Protein AF-A0A372P0F3-F1 (afdb_monomer_lite)

Secondary structure (DSSP, 8-state):
--SGGGTHHHHTT--SSSS-B------TTSTTHHHHHHHHHHHHHH-TT-EEEEEETT--SSSTTS-EEEEEEETTTTEEEEEEESSHHHHHHHHHHHHHHHHHHHHHS--SSSSS-EE------EEEE-TT-TTEEEEEEEEETTEEEEEEEE--SSPP-------HHHHHHHHHHHHHHHH-GGGHHHHHHHHHHH-GGGHHHHHSTTHHHHHHHHHHHHHTTSS-GGG-HHHHHHHHHHHHHHHH----

Foldseek 3Di:
DVVVVVPVQPPQCPDPAQWAAGPDQPWLPDPCSVVLLQQQLVVCLVVVQKGAQIWQAQLDPPDGRHTGGFGIARLVQLATAHEFAPDPVRVVVRVSSRVSRQVRCQVRVPRPDDDGHWFADDDDWDWAQDLVDNQWTWTWDDPDRRYIYTDIDGPPPDDRQPQPPDPPVVLVLVLVLLVVCVVPVVCLLVSLLVSCVVCVVCLVVLQGSCLSNSLSVSLVVVVVVDDDSSRDCSSSVSSSSNSSSSVPDDDD

Sequence (252 aa):
MLQILQQEDANDDVAASPCHGTARNGNVKWPGTIEHWLIQYDYIAENPLALREYIVPGSSGKLNGNPGYADIVNPASGEMFEIKPDNPSGDAAGVAEIALYVNMANVSCPRTVGGGWSTGQNYSARDLPDPRNPTKIIHVRLAKPGVILYSSETRNGLPELTPVIIPENLIEKIKKLFTQIRSNPNSMQPQIITFVRENPKIIPYLKGTAAAVIIGTILEDVVTEGAGIADDWQSFIIARALWRVSNTIIIL

Structure (mmCIF, N/CA/C/O backbone):
data_AF-A0A372P0F3-F1
#
_entry.id   AF-A0A372P0F3-F1
#
loop_
_atom_site.group_PDB
_atom_site.id
_atom_site.type_symbol
_atom_site.label_atom_id
_atom_site.label_alt_id
_atom_site.label_comp_id
_atom_site.label_asym_id
_atom_site.label_entity_id
_atom_site.label_seq_id
_atom_site.pdbx_PDB_ins_code
_atom_site.Cartn_x
_atom_site.Cartn_y
_atom_site.Cartn_z
_atom_site.occupancy
_atom_site.B_iso_or_equiv
_atom_site.auth_seq_id
_atom_site.auth_comp_id
_atom_site.auth_asym_id
_atom_site.auth_atom_id
_atom_site.pdbx_PDB_model_num
ATOM 1 N N . MET A 1 1 ? -4.708 29.701 6.843 1.00 29.80 1 MET A N 1
ATOM 2 C CA . MET A 1 1 ? -4.988 28.283 7.167 1.00 29.80 1 MET A CA 1
ATOM 3 C C . MET A 1 1 ? -5.240 27.403 5.930 1.00 29.80 1 MET A C 1
ATOM 5 O O . MET A 1 1 ? -5.528 26.233 6.099 1.00 29.80 1 MET A O 1
ATOM 9 N N . LEU A 1 2 ? -5.090 27.923 4.699 1.00 24.14 2 LEU A N 1
ATOM 10 C CA . LEU A 1 2 ? -5.204 27.141 3.452 1.00 24.14 2 LEU A CA 1
ATOM 11 C C . LEU A 1 2 ? -3.833 26.787 2.829 1.00 24.14 2 LEU A C 1
ATOM 13 O O . LEU A 1 2 ? -3.755 25.931 1.963 1.00 24.14 2 LEU A O 1
ATOM 17 N N . GLN A 1 3 ? -2.750 27.428 3.285 1.00 25.23 3 GLN A N 1
ATOM 18 C CA . GLN A 1 3 ? -1.386 27.220 2.774 1.00 25.23 3 GLN A CA 1
ATOM 19 C C . GLN A 1 3 ? -0.611 26.102 3.486 1.00 25.23 3 GLN A C 1
ATOM 21 O O . GLN A 1 3 ? 0.326 25.566 2.914 1.00 25.23 3 GLN A O 1
ATOM 26 N N . ILE A 1 4 ? -1.010 25.717 4.702 1.00 27.56 4 ILE A N 1
ATOM 27 C CA . ILE A 1 4 ? -0.290 24.700 5.490 1.00 27.56 4 ILE A CA 1
ATOM 28 C C . ILE A 1 4 ? -0.611 23.281 4.980 1.00 27.56 4 ILE A C 1
ATOM 30 O O . ILE A 1 4 ? 0.259 22.422 4.972 1.00 27.56 4 ILE A O 1
ATOM 34 N N . LEU A 1 5 ? -1.809 23.064 4.422 1.00 29.66 5 LEU A N 1
ATOM 35 C CA . LEU A 1 5 ? -2.242 21.767 3.875 1.00 29.66 5 LEU A CA 1
ATOM 36 C C . LEU A 1 5 ? -1.586 21.391 2.532 1.00 29.66 5 LEU A C 1
ATOM 38 O O . LEU A 1 5 ? -1.757 20.271 2.074 1.00 29.66 5 LEU A O 1
ATOM 42 N N . GLN A 1 6 ? -0.858 22.309 1.888 1.00 30.91 6 GLN A N 1
ATOM 43 C CA . GLN A 1 6 ? -0.073 22.015 0.678 1.00 30.91 6 GLN A CA 1
ATOM 44 C C . GLN A 1 6 ? 1.412 21.775 0.979 1.00 30.91 6 GLN A C 1
ATOM 46 O O . GLN A 1 6 ? 2.159 21.415 0.074 1.00 30.91 6 GLN A O 1
ATOM 51 N N . GLN A 1 7 ? 1.858 22.023 2.214 1.00 29.91 7 GLN A N 1
ATOM 52 C CA . GLN A 1 7 ? 3.280 22.188 2.519 1.00 29.91 7 GLN A CA 1
ATOM 53 C C . GLN A 1 7 ? 3.874 21.053 3.366 1.00 29.91 7 GLN A C 1
ATOM 55 O O . GLN A 1 7 ? 5.095 20.925 3.413 1.00 29.91 7 GLN A O 1
ATOM 60 N N . GLU A 1 8 ? 3.045 20.194 3.969 1.00 32.72 8 GLU A N 1
ATOM 61 C CA . GLU A 1 8 ? 3.528 19.006 4.695 1.00 32.72 8 GLU A CA 1
ATOM 62 C C . GLU A 1 8 ? 4.013 17.877 3.761 1.00 32.72 8 GLU A C 1
ATOM 64 O O . GLU A 1 8 ? 4.805 17.048 4.189 1.00 32.72 8 GLU A O 1
ATOM 69 N N . ASP A 1 9 ? 3.663 17.904 2.468 1.00 42.47 9 ASP A N 1
ATOM 70 C CA . ASP A 1 9 ? 4.131 16.926 1.466 1.00 42.47 9 ASP A CA 1
ATOM 71 C C . ASP A 1 9 ? 5.600 17.128 1.027 1.00 42.47 9 ASP A C 1
ATOM 73 O O . ASP A 1 9 ? 6.185 16.230 0.435 1.00 42.47 9 ASP A O 1
ATOM 77 N N . ALA A 1 10 ? 6.214 18.295 1.271 1.00 35.84 10 ALA A N 1
ATOM 78 C CA . ALA A 1 10 ? 7.532 18.632 0.705 1.00 35.84 10 ALA A CA 1
ATOM 79 C C . ALA A 1 10 ? 8.711 18.483 1.685 1.00 35.84 10 ALA A C 1
ATOM 81 O O . ALA A 1 10 ? 9.856 18.368 1.250 1.00 35.84 10 ALA A O 1
ATOM 82 N N . ASN A 1 11 ? 8.453 18.508 2.998 1.00 35.19 11 ASN A N 1
ATOM 83 C CA . ASN A 1 11 ? 9.516 18.485 4.011 1.00 35.19 11 ASN A CA 1
ATOM 84 C C . ASN A 1 11 ? 9.864 17.072 4.512 1.00 35.19 11 ASN A C 1
ATOM 86 O O . ASN A 1 11 ? 10.971 16.886 5.016 1.00 35.19 11 ASN A O 1
ATOM 90 N N . ASP A 1 12 ? 8.984 16.084 4.324 1.00 40.53 12 ASP A N 1
ATOM 91 C CA . ASP A 1 12 ? 9.281 14.669 4.613 1.00 40.53 12 ASP A CA 1
ATOM 92 C C . ASP A 1 12 ? 10.038 13.972 3.461 1.00 40.53 12 ASP A C 1
ATOM 94 O O . ASP A 1 12 ? 10.635 12.914 3.659 1.00 40.53 12 ASP A O 1
ATOM 98 N N . ASP A 1 13 ? 10.095 14.607 2.284 1.00 42.97 13 ASP A N 1
ATOM 99 C CA . ASP A 1 13 ? 10.810 14.145 1.081 1.00 42.97 13 ASP A CA 1
ATOM 100 C C . ASP A 1 13 ? 12.288 14.599 1.044 1.00 42.97 13 ASP A C 1
ATOM 102 O O . ASP A 1 13 ? 13.014 14.364 0.073 1.00 42.97 13 ASP A O 1
ATOM 106 N N . VAL A 1 14 ? 12.788 15.240 2.110 1.00 40.81 14 VAL A N 1
ATOM 107 C CA . VAL A 1 14 ? 14.197 15.667 2.222 1.00 40.81 14 VAL A CA 1
ATOM 108 C C . VAL A 1 14 ? 15.071 14.501 2.703 1.00 40.81 14 VAL A C 1
ATOM 110 O O . VAL A 1 14 ? 15.811 14.599 3.682 1.00 40.81 14 VAL A O 1
ATOM 113 N N . ALA A 1 15 ? 14.996 13.354 2.027 1.00 48.31 15 ALA A N 1
ATOM 114 C CA . ALA A 1 15 ? 15.974 12.291 2.215 1.00 48.31 15 ALA A CA 1
ATOM 115 C C . ALA A 1 15 ? 17.225 12.578 1.368 1.00 48.31 15 ALA A C 1
ATOM 117 O O . ALA A 1 15 ? 17.144 12.978 0.209 1.00 48.31 15 ALA A O 1
ATOM 118 N N . ALA A 1 16 ? 18.410 12.296 1.915 1.00 48.75 16 ALA A N 1
ATOM 119 C CA . ALA A 1 16 ? 19.699 12.431 1.221 1.00 48.75 16 ALA A CA 1
ATOM 120 C C . ALA A 1 16 ? 19.864 11.507 -0.014 1.00 48.75 16 ALA A C 1
ATOM 122 O O . ALA A 1 16 ? 20.890 11.562 -0.690 1.00 48.75 16 ALA A O 1
ATOM 123 N N . SER A 1 17 ? 18.878 10.648 -0.298 1.00 64.75 17 SER A N 1
ATOM 124 C CA . SER A 1 17 ? 18.853 9.706 -1.418 1.00 64.75 17 SER A CA 1
ATOM 125 C C . SER A 1 17 ? 17.734 10.082 -2.391 1.00 64.75 17 SER A C 1
ATOM 127 O O . SER A 1 17 ? 16.597 10.235 -1.947 1.00 64.75 17 SER A O 1
ATOM 129 N N . PRO A 1 18 ? 17.986 10.132 -3.712 1.00 76.75 18 PRO A N 1
ATOM 130 C CA . PRO A 1 18 ? 16.946 10.389 -4.711 1.00 76.75 18 PRO A CA 1
ATOM 131 C C . PRO A 1 18 ? 15.930 9.240 -4.840 1.00 76.75 18 PRO A C 1
ATOM 133 O O . PRO A 1 18 ? 14.979 9.366 -5.603 1.00 76.75 18 PRO A O 1
ATOM 136 N N . CYS A 1 19 ? 16.136 8.134 -4.115 1.00 87.62 19 CYS A N 1
ATOM 137 C CA . CYS A 1 19 ? 15.252 6.977 -4.079 1.00 87.62 19 CYS A CA 1
ATOM 138 C C . CYS A 1 19 ? 14.956 6.575 -2.628 1.00 87.62 19 CYS A C 1
ATOM 140 O O . CYS A 1 19 ? 15.854 6.130 -1.902 1.00 87.62 19 CYS A O 1
ATOM 142 N N . HIS A 1 20 ? 13.713 6.763 -2.196 1.00 83.00 20 HIS A N 1
ATOM 143 C CA . HIS A 1 20 ? 13.241 6.510 -0.833 1.00 83.00 20 HIS A CA 1
ATOM 144 C C . HIS A 1 20 ? 11.711 6.358 -0.808 1.00 83.00 20 HIS A C 1
ATOM 146 O O . HIS A 1 20 ? 11.024 6.735 -1.751 1.00 83.00 20 HIS A O 1
ATOM 152 N N . GLY A 1 21 ? 11.167 5.770 0.258 1.00 77.31 21 GLY A N 1
ATOM 153 C CA . GLY A 1 21 ? 9.723 5.815 0.500 1.00 77.31 21 GLY A CA 1
ATOM 154 C C . GLY A 1 21 ? 9.327 7.209 0.964 1.00 77.31 21 GLY A C 1
ATOM 155 O O . GLY A 1 21 ? 10.082 7.812 1.723 1.00 77.31 21 GLY A O 1
ATOM 156 N N . THR A 1 22 ? 8.170 7.701 0.537 1.00 68.69 22 THR A N 1
ATOM 157 C CA . THR A 1 22 ? 7.717 9.050 0.898 1.00 68.69 22 THR A CA 1
ATOM 158 C C . THR A 1 22 ? 6.587 9.013 1.924 1.00 68.69 22 THR A C 1
ATOM 160 O O . THR A 1 22 ? 5.943 7.982 2.156 1.00 68.69 22 THR A O 1
ATOM 163 N N . ALA A 1 23 ? 6.332 10.160 2.554 1.00 62.06 23 ALA A N 1
ATOM 164 C CA . ALA A 1 23 ? 5.159 10.354 3.399 1.00 62.06 23 ALA A CA 1
ATOM 165 C C . ALA A 1 23 ? 3.918 10.775 2.592 1.00 62.06 23 ALA A C 1
ATOM 167 O O . ALA A 1 23 ? 2.884 11.064 3.189 1.00 62.06 23 ALA A O 1
ATOM 168 N N . ARG A 1 24 ? 3.980 10.764 1.252 1.00 64.19 24 ARG A N 1
ATOM 169 C CA . ARG A 1 24 ? 2.887 11.225 0.391 1.00 64.19 24 ARG A CA 1
ATOM 170 C C . ARG A 1 24 ? 1.623 10.429 0.649 1.00 64.19 24 ARG A C 1
ATOM 172 O O . ARG A 1 24 ? 1.617 9.204 0.671 1.00 64.19 24 ARG A O 1
ATOM 179 N N . ASN A 1 25 ? 0.537 11.138 0.882 1.00 59.22 25 ASN A N 1
ATOM 180 C CA . ASN A 1 25 ? -0.751 10.526 1.188 1.00 59.22 25 ASN A CA 1
ATOM 181 C C . ASN A 1 25 ? -1.788 10.860 0.109 1.00 59.22 25 ASN A C 1
ATOM 183 O O . ASN A 1 25 ? -2.735 10.112 -0.099 1.00 59.22 25 ASN A O 1
ATOM 187 N N . GLY A 1 26 ? -1.589 11.931 -0.658 1.00 64.00 26 GLY A N 1
ATOM 188 C CA . GLY A 1 26 ? -2.609 12.392 -1.591 1.00 64.00 26 GLY A CA 1
ATOM 189 C C . GLY A 1 26 ? -3.847 12.905 -0.850 1.00 64.00 26 GLY A C 1
ATOM 190 O O . GLY A 1 26 ? -3.830 13.130 0.359 1.00 64.00 26 GLY A O 1
ATOM 191 N N . ASN A 1 27 ? -4.930 13.133 -1.587 1.00 64.56 27 ASN A N 1
ATOM 192 C CA . ASN A 1 27 ? -6.154 13.709 -1.040 1.00 64.56 27 ASN A CA 1
ATOM 193 C C . ASN A 1 27 ? -7.229 12.629 -0.921 1.00 64.56 27 ASN A C 1
ATOM 195 O O . ASN A 1 27 ? -7.648 12.087 -1.935 1.00 64.56 27 ASN A O 1
ATOM 199 N N . VAL A 1 28 ? -7.728 12.365 0.289 1.00 59.88 28 VAL A N 1
ATOM 200 C CA . VAL A 1 28 ? -8.718 11.299 0.562 1.00 59.88 28 VAL A CA 1
ATOM 201 C C . VAL A 1 28 ? -10.004 11.444 -0.257 1.00 59.88 28 VAL A C 1
ATOM 203 O O . VAL A 1 28 ? -10.735 10.477 -0.458 1.00 59.88 28 VAL A O 1
ATOM 206 N N . LYS A 1 29 ? -10.303 12.671 -0.706 1.00 62.00 29 LYS A N 1
ATOM 207 C CA . LYS A 1 29 ? -11.478 12.989 -1.525 1.00 62.00 29 LYS A CA 1
ATOM 208 C C . LYS A 1 29 ? -11.300 12.553 -2.973 1.00 62.00 29 LYS A C 1
ATOM 210 O O . LYS A 1 29 ? -12.267 12.576 -3.732 1.00 62.00 29 LYS A O 1
ATOM 215 N N . TRP A 1 30 ? -10.081 12.219 -3.385 1.00 72.50 30 TRP A N 1
ATOM 216 C CA . TRP A 1 30 ? -9.817 11.714 -4.719 1.00 72.50 30 TRP A CA 1
ATOM 217 C C . TRP A 1 30 ? -10.165 10.226 -4.798 1.00 72.50 30 TRP A C 1
ATOM 219 O O . TRP A 1 30 ? -9.815 9.455 -3.900 1.00 72.50 30 TRP A O 1
ATOM 229 N N . PRO A 1 31 ? -10.860 9.802 -5.869 1.00 78.06 31 PRO A N 1
ATOM 230 C CA . PRO A 1 31 ? -11.156 8.393 -6.084 1.00 78.06 31 PRO A CA 1
ATOM 231 C C . PRO A 1 31 ? -9.879 7.546 -6.061 1.00 78.06 31 PRO A C 1
ATOM 233 O O . PRO A 1 31 ? -8.908 7.880 -6.739 1.00 78.06 31 PRO A O 1
ATOM 236 N N . GLY A 1 32 ? -9.896 6.449 -5.303 1.00 82.06 32 GLY A N 1
ATOM 237 C CA . GLY A 1 32 ? -8.785 5.505 -5.200 1.00 82.06 32 GLY A CA 1
ATOM 238 C C . GLY A 1 32 ? -7.822 5.756 -4.038 1.00 82.06 32 GLY A C 1
ATOM 239 O O . GLY A 1 32 ? -7.093 4.842 -3.671 1.00 82.06 32 GLY A O 1
ATOM 240 N N . THR A 1 33 ? -7.802 6.943 -3.419 1.00 77.25 33 THR A N 1
ATOM 241 C CA . THR A 1 33 ? -6.816 7.238 -2.361 1.00 77.25 33 THR A CA 1
ATOM 242 C C . THR A 1 33 ? -6.976 6.335 -1.137 1.00 77.25 33 THR A C 1
ATOM 244 O O . THR A 1 33 ? -5.986 5.825 -0.618 1.00 77.25 33 THR A O 1
ATOM 247 N N . ILE A 1 34 ? -8.211 6.079 -0.700 1.00 72.69 34 ILE A N 1
ATOM 248 C CA . ILE A 1 34 ? -8.477 5.193 0.444 1.00 72.69 34 ILE A CA 1
ATOM 249 C C . ILE A 1 34 ? -8.078 3.754 0.112 1.00 72.69 34 ILE A C 1
ATOM 251 O O . ILE A 1 34 ? -7.479 3.073 0.939 1.00 72.69 34 ILE A O 1
ATOM 255 N N . GLU A 1 35 ? -8.373 3.300 -1.103 1.00 85.44 35 GLU A N 1
ATOM 256 C CA . GLU A 1 35 ? -8.024 1.968 -1.580 1.00 85.44 35 GLU A CA 1
ATOM 257 C C . GLU A 1 35 ? -6.500 1.780 -1.622 1.00 85.44 35 GLU A C 1
ATOM 259 O O . GLU A 1 35 ? -5.997 0.803 -1.067 1.00 85.44 35 GLU A O 1
ATOM 264 N N . HIS A 1 36 ? -5.756 2.750 -2.171 1.00 85.69 36 HIS A N 1
ATOM 265 C CA . HIS A 1 36 ? -4.289 2.735 -2.160 1.00 85.69 36 HIS A CA 1
ATOM 266 C C . HIS A 1 36 ? -3.750 2.675 -0.730 1.00 85.69 36 HIS A C 1
ATOM 268 O O . HIS A 1 36 ? -2.917 1.822 -0.435 1.00 85.69 36 HIS A O 1
ATOM 274 N N . TRP A 1 37 ? -4.259 3.505 0.187 1.00 74.62 37 TRP A N 1
ATOM 275 C CA . TRP A 1 37 ? -3.809 3.483 1.582 1.00 74.62 37 TRP A CA 1
ATOM 276 C C . TRP A 1 37 ? -4.040 2.126 2.229 1.00 74.62 37 TRP A C 1
ATOM 278 O O . TRP A 1 37 ? -3.112 1.563 2.805 1.00 74.62 37 TRP A O 1
ATOM 288 N N . LEU A 1 38 ? -5.255 1.584 2.134 1.00 73.25 38 LEU A N 1
ATOM 289 C CA . LEU A 1 38 ? -5.593 0.306 2.757 1.00 73.25 38 LEU A CA 1
ATOM 290 C C . LEU A 1 38 ? -4.678 -0.815 2.255 1.00 73.25 38 LEU A C 1
ATOM 292 O O . LEU A 1 38 ? -4.166 -1.578 3.068 1.00 73.25 38 LEU A O 1
ATOM 296 N N . ILE A 1 39 ? -4.406 -0.859 0.952 1.00 82.38 39 ILE A N 1
ATOM 297 C CA . ILE A 1 39 ? -3.559 -1.876 0.317 1.00 82.38 39 ILE A CA 1
ATOM 298 C C . ILE A 1 39 ? -2.076 -1.689 0.672 1.00 82.38 39 ILE A C 1
ATOM 300 O O . ILE A 1 39 ? -1.422 -2.648 1.087 1.00 82.38 39 ILE A O 1
ATOM 304 N N . GLN A 1 40 ? -1.540 -0.469 0.541 1.00 79.00 40 GLN A N 1
ATOM 305 C CA . GLN A 1 40 ? -0.146 -0.140 0.876 1.00 79.00 40 GLN A CA 1
ATOM 306 C C . GLN A 1 40 ? 0.145 -0.454 2.340 1.00 79.00 40 GLN A C 1
ATOM 308 O O . GLN A 1 40 ? 1.146 -1.094 2.679 1.00 79.00 40 GLN A O 1
ATOM 313 N N . TYR A 1 41 ? -0.752 -0.023 3.225 1.00 71.31 41 TYR A N 1
ATOM 314 C CA . TYR A 1 41 ? -0.628 -0.320 4.631 1.00 71.31 41 TYR A CA 1
ATOM 315 C C . TYR A 1 41 ? -0.777 -1.832 4.858 1.00 71.31 41 TYR A C 1
ATOM 317 O O . TYR A 1 41 ? 0.142 -2.416 5.429 1.00 71.31 41 TYR A O 1
ATOM 325 N N . ASP A 1 42 ? -1.823 -2.518 4.404 1.00 72.12 42 ASP A N 1
ATOM 326 C CA . ASP A 1 42 ? -1.946 -3.977 4.589 1.00 72.12 42 ASP A CA 1
ATOM 327 C C . ASP A 1 42 ? -0.660 -4.738 4.196 1.00 72.12 42 ASP A C 1
ATOM 329 O O . ASP A 1 42 ? -0.087 -5.464 5.013 1.00 72.12 42 ASP A O 1
ATOM 333 N N . TYR A 1 43 ? -0.079 -4.422 3.034 1.00 76.19 43 TYR A N 1
ATOM 334 C CA . TYR A 1 43 ? 1.168 -5.040 2.582 1.00 76.19 43 TYR A CA 1
ATOM 335 C C . TYR A 1 43 ? 2.365 -4.782 3.505 1.00 76.19 43 TYR A C 1
ATOM 337 O O . TYR A 1 43 ? 3.066 -5.718 3.897 1.00 76.19 43 TYR A O 1
ATOM 345 N N . ILE A 1 44 ? 2.611 -3.524 3.896 1.00 68.94 44 ILE A N 1
ATOM 346 C CA . ILE A 1 44 ? 3.724 -3.168 4.798 1.00 68.94 44 ILE A CA 1
ATOM 347 C C . ILE A 1 44 ? 3.538 -3.843 6.174 1.00 68.94 44 ILE A C 1
ATOM 349 O O . ILE A 1 44 ? 4.465 -3.926 6.977 1.00 68.94 44 ILE A O 1
ATOM 353 N N . ALA A 1 45 ? 2.319 -4.282 6.504 1.00 59.62 45 ALA A N 1
ATOM 354 C CA . ALA A 1 45 ? 2.001 -4.807 7.827 1.00 59.62 45 ALA A CA 1
ATOM 355 C C . ALA A 1 45 ? 2.574 -6.220 7.967 1.00 59.62 45 ALA A C 1
ATOM 357 O O . ALA A 1 45 ? 3.090 -6.585 9.022 1.00 59.62 45 ALA A O 1
ATOM 358 N N . GLU A 1 46 ? 2.558 -6.951 6.857 1.00 66.00 46 GLU A N 1
ATOM 359 C CA . GLU A 1 46 ? 3.201 -8.248 6.680 1.00 66.00 46 GLU A CA 1
ATOM 360 C C . GLU A 1 46 ? 4.663 -8.117 6.236 1.00 66.00 46 GLU A C 1
ATOM 362 O O . GLU A 1 46 ? 5.470 -9.010 6.487 1.00 66.00 46 GLU A O 1
ATOM 367 N N . ASN A 1 47 ? 5.026 -6.979 5.635 1.00 71.12 47 ASN A N 1
ATOM 368 C CA . ASN A 1 47 ? 6.366 -6.678 5.135 1.00 71.12 47 ASN A CA 1
ATOM 369 C C . ASN A 1 47 ? 6.906 -5.373 5.756 1.00 71.12 47 ASN A C 1
ATOM 371 O O . ASN A 1 47 ? 6.938 -4.343 5.084 1.00 71.12 47 ASN A O 1
ATOM 375 N N . PRO A 1 48 ? 7.370 -5.374 7.023 1.00 65.50 48 PRO A N 1
ATOM 376 C CA . PRO A 1 48 ? 7.702 -4.145 7.757 1.00 65.50 48 PRO A CA 1
ATOM 377 C C . PRO A 1 48 ? 8.828 -3.283 7.172 1.00 65.50 48 PRO A C 1
ATOM 379 O O . PRO A 1 48 ? 8.998 -2.146 7.606 1.00 65.50 48 PRO A O 1
ATOM 382 N N . LEU A 1 49 ? 9.617 -3.830 6.242 1.00 74.88 49 LEU A N 1
ATOM 383 C CA . LEU A 1 49 ? 10.689 -3.123 5.532 1.00 74.88 49 LEU A CA 1
ATOM 384 C C . LEU A 1 49 ? 10.254 -2.601 4.156 1.00 74.88 49 LEU A C 1
ATOM 386 O O . LEU A 1 49 ? 11.046 -1.939 3.485 1.00 74.88 49 LEU A O 1
ATOM 390 N N . ALA A 1 50 ? 9.034 -2.917 3.719 1.00 80.44 50 ALA A N 1
ATOM 391 C CA . ALA A 1 50 ? 8.481 -2.364 2.499 1.00 80.44 50 ALA A CA 1
ATOM 392 C C . ALA A 1 50 ? 8.210 -0.863 2.663 1.00 80.44 50 ALA A C 1
ATOM 394 O O . ALA A 1 50 ? 7.951 -0.354 3.756 1.00 80.44 50 ALA A O 1
ATOM 395 N N . LEU A 1 51 ? 8.294 -0.163 1.543 1.00 83.69 51 LEU A N 1
ATOM 396 C CA . LEU A 1 51 ? 8.158 1.275 1.415 1.00 83.69 51 LEU A CA 1
ATOM 397 C C . LEU A 1 51 ? 6.948 1.564 0.532 1.00 83.69 51 LEU A C 1
ATOM 399 O O . LEU A 1 51 ? 6.643 0.791 -0.374 1.00 83.69 51 LEU A O 1
ATOM 403 N N . ARG A 1 52 ? 6.276 2.680 0.797 1.00 85.94 52 ARG A N 1
ATOM 404 C CA . ARG A 1 52 ? 5.158 3.176 -0.009 1.00 85.94 52 ARG A CA 1
ATOM 405 C C . ARG A 1 52 ? 5.556 4.430 -0.760 1.00 85.94 52 ARG A C 1
ATOM 407 O O . ARG A 1 52 ? 6.474 5.126 -0.312 1.00 85.94 52 ARG A O 1
ATOM 414 N N . GLU A 1 53 ? 4.840 4.707 -1.847 1.00 85.38 53 GLU A N 1
ATOM 415 C CA . GLU A 1 53 ? 5.007 5.930 -2.640 1.00 85.38 53 GLU A CA 1
ATOM 416 C C . GLU A 1 53 ? 6.496 6.194 -2.917 1.00 85.38 53 GLU A C 1
ATOM 418 O O . GLU A 1 53 ? 7.034 7.266 -2.624 1.00 85.38 53 GLU A O 1
ATOM 423 N N . TYR A 1 54 ? 7.200 5.147 -3.353 1.00 90.62 54 TYR A N 1
ATOM 424 C CA . TYR A 1 54 ? 8.651 5.142 -3.459 1.00 90.62 54 TYR A CA 1
ATOM 425 C C . TYR A 1 54 ? 9.080 5.984 -4.650 1.00 90.62 54 TYR A C 1
ATOM 427 O O . TYR A 1 54 ? 8.731 5.673 -5.792 1.00 90.62 54 TYR A O 1
ATOM 435 N N . ILE A 1 55 ? 9.853 7.036 -4.390 1.00 92.00 55 ILE A N 1
ATOM 436 C CA . ILE A 1 55 ? 10.303 7.943 -5.436 1.00 92.00 55 ILE A CA 1
ATOM 437 C C . ILE A 1 55 ? 11.297 7.237 -6.370 1.00 92.00 55 ILE A C 1
ATOM 439 O O . ILE A 1 55 ? 12.326 6.711 -5.943 1.00 92.00 55 ILE A O 1
ATOM 443 N N . VAL A 1 56 ? 10.984 7.240 -7.667 1.00 93.56 56 VAL A N 1
ATOM 444 C CA . VAL A 1 56 ? 11.838 6.706 -8.733 1.00 93.56 56 VAL A CA 1
ATOM 445 C C . VAL A 1 56 ? 12.141 7.833 -9.732 1.00 93.56 56 VAL A C 1
ATOM 447 O O . VAL A 1 56 ? 11.255 8.242 -10.494 1.00 93.56 56 VAL A O 1
ATOM 450 N N . PRO A 1 57 ? 13.375 8.366 -9.764 1.00 92.94 57 PRO A N 1
ATOM 451 C CA . PRO A 1 57 ? 13.768 9.432 -10.682 1.00 92.94 57 PRO A CA 1
ATOM 452 C C . PRO A 1 57 ? 13.472 9.123 -12.157 1.00 92.94 57 PRO A C 1
ATOM 454 O O . PRO A 1 57 ? 13.744 8.032 -12.650 1.00 92.94 57 PRO A O 1
ATOM 457 N N . GLY A 1 58 ? 12.915 10.106 -12.870 1.00 90.00 58 GLY A N 1
ATOM 458 C CA . GLY A 1 58 ? 12.632 10.020 -14.308 1.00 90.00 58 GLY A CA 1
ATOM 459 C C . GLY A 1 58 ? 11.524 9.040 -14.711 1.00 90.00 58 GLY A C 1
ATOM 460 O O . GLY A 1 58 ? 11.379 8.756 -15.896 1.00 90.00 58 GLY A O 1
ATOM 461 N N . SER A 1 59 ? 10.746 8.527 -13.757 1.00 93.62 59 SER A N 1
ATOM 462 C CA . SER A 1 59 ? 9.678 7.550 -14.008 1.00 93.62 59 SER A CA 1
ATOM 463 C C . SER A 1 59 ? 8.263 8.141 -14.017 1.00 93.62 59 SER A C 1
ATOM 465 O O . SER A 1 59 ? 7.279 7.408 -13.969 1.00 93.62 59 SER A O 1
ATOM 467 N N . SER A 1 60 ? 8.117 9.467 -14.074 1.00 90.06 60 SER A N 1
ATOM 468 C CA . SER A 1 60 ? 6.791 10.070 -14.210 1.00 90.06 60 SER A CA 1
ATOM 469 C C . SER A 1 60 ? 6.184 9.743 -15.575 1.00 90.06 60 SER A C 1
ATOM 471 O O . SER A 1 60 ? 6.697 10.166 -16.611 1.00 90.06 60 SER A O 1
ATOM 473 N N . GLY A 1 61 ? 5.024 9.083 -15.584 1.00 79.69 61 GLY A N 1
ATOM 474 C CA . GLY A 1 61 ? 4.250 8.850 -16.810 1.00 79.69 61 GLY A CA 1
ATOM 475 C C . GLY A 1 61 ? 3.642 10.118 -17.430 1.00 79.69 61 GLY A C 1
ATOM 476 O O . GLY A 1 61 ? 3.103 10.062 -18.532 1.00 79.69 61 GLY A O 1
ATOM 477 N N . LYS A 1 62 ? 3.703 11.267 -16.736 1.00 77.94 62 LYS A N 1
ATOM 478 C CA . LYS A 1 62 ? 3.076 12.532 -17.168 1.00 77.94 62 LYS A CA 1
ATOM 479 C C . LYS A 1 62 ? 4.081 13.624 -17.515 1.00 77.94 62 LYS A C 1
ATOM 481 O O . LYS A 1 62 ? 3.809 14.435 -18.395 1.00 77.94 62 LYS A O 1
ATOM 486 N N . LEU A 1 63 ? 5.212 13.681 -16.814 1.00 77.31 63 LEU A N 1
ATOM 487 C CA . LEU A 1 63 ? 6.182 14.766 -16.939 1.00 77.31 63 LEU A CA 1
ATOM 488 C C . LEU A 1 63 ? 7.579 14.195 -17.182 1.00 77.31 63 LEU A C 1
ATOM 490 O O . LEU A 1 63 ? 8.199 13.640 -16.280 1.00 77.31 63 LEU A O 1
ATOM 494 N N . ASN A 1 64 ? 8.105 14.375 -18.392 1.00 79.56 64 ASN A N 1
ATOM 495 C CA . ASN A 1 64 ? 9.422 13.849 -18.746 1.00 79.56 64 ASN A CA 1
ATOM 496 C C . ASN A 1 64 ? 10.513 14.336 -17.768 1.00 79.56 64 ASN A C 1
ATOM 498 O O . ASN A 1 64 ? 10.533 15.507 -17.386 1.00 79.56 64 ASN A O 1
ATOM 502 N N . GLY A 1 65 ? 11.397 13.428 -17.350 1.00 77.25 65 GLY A N 1
ATOM 503 C CA . GLY A 1 65 ? 12.493 13.699 -16.413 1.00 77.25 65 GLY A CA 1
ATOM 504 C C . GLY A 1 65 ? 12.087 13.887 -14.945 1.00 77.25 65 GLY A C 1
ATOM 505 O O . GLY A 1 65 ? 12.964 13.932 -14.087 1.00 77.25 65 GLY A O 1
ATOM 506 N N . ASN A 1 66 ? 10.790 13.956 -14.629 1.00 85.44 66 ASN A N 1
ATOM 507 C CA . ASN A 1 66 ? 10.324 14.084 -13.249 1.00 85.44 66 ASN A CA 1
ATOM 508 C C . ASN A 1 66 ? 10.216 12.714 -12.566 1.00 85.44 66 ASN A C 1
ATOM 510 O O . ASN A 1 66 ? 10.032 11.694 -13.242 1.00 85.44 66 ASN A O 1
ATOM 514 N N . PRO A 1 67 ? 10.318 12.670 -11.227 1.00 89.50 67 PRO A N 1
ATOM 515 C CA . PRO A 1 67 ? 10.086 11.445 -10.484 1.00 89.50 67 PRO A CA 1
ATOM 516 C C . PRO A 1 67 ? 8.651 10.940 -10.650 1.00 89.50 67 PRO A C 1
ATOM 518 O O . PRO A 1 67 ? 7.688 11.711 -10.667 1.00 89.50 67 PRO A O 1
ATOM 521 N N . GLY A 1 68 ? 8.533 9.624 -10.751 1.00 91.94 68 GLY A N 1
ATOM 522 C CA . GLY A 1 68 ? 7.303 8.890 -10.494 1.00 91.94 68 GLY A CA 1
ATOM 523 C C . GLY A 1 68 ? 7.392 8.183 -9.141 1.00 91.94 68 GLY A C 1
ATOM 524 O O . GLY A 1 68 ? 8.430 8.244 -8.476 1.00 91.94 68 GLY A O 1
ATOM 525 N N . TYR A 1 69 ? 6.290 7.571 -8.718 1.00 92.75 69 TYR A N 1
ATOM 526 C CA . TYR A 1 69 ? 6.129 7.061 -7.359 1.00 92.75 69 TYR A CA 1
ATOM 527 C C . TYR A 1 69 ? 5.494 5.681 -7.445 1.00 92.75 69 TYR A C 1
ATOM 529 O O . TYR A 1 69 ? 4.321 5.570 -7.778 1.00 92.75 69 TYR A O 1
ATOM 537 N N . ALA A 1 70 ? 6.290 4.642 -7.203 1.00 95.81 70 ALA A N 1
ATOM 538 C CA . ALA A 1 70 ? 5.769 3.283 -7.157 1.00 95.81 70 ALA A CA 1
ATOM 539 C C . ALA A 1 70 ? 4.962 3.107 -5.867 1.00 95.81 70 ALA A C 1
ATOM 541 O O . ALA A 1 70 ? 5.476 3.404 -4.783 1.00 95.81 70 ALA A O 1
ATOM 542 N N . ASP A 1 71 ? 3.728 2.610 -5.972 1.00 95.75 71 ASP A N 1
ATOM 543 C CA . ASP A 1 71 ? 2.819 2.493 -4.827 1.00 95.75 71 ASP A CA 1
ATOM 544 C C . ASP A 1 71 ? 3.433 1.703 -3.667 1.00 95.75 71 ASP A C 1
ATOM 546 O O . ASP A 1 71 ? 3.362 2.125 -2.511 1.00 95.75 71 ASP A O 1
ATOM 550 N N . ILE A 1 72 ? 4.049 0.557 -3.972 1.00 94.19 72 ILE A N 1
ATOM 551 C CA . ILE A 1 72 ? 4.708 -0.310 -2.992 1.00 94.19 72 ILE A CA 1
ATOM 552 C C . ILE A 1 72 ? 6.042 -0.787 -3.553 1.00 94.19 72 ILE A C 1
ATOM 554 O O . ILE A 1 72 ? 6.135 -1.261 -4.684 1.00 94.19 72 ILE A O 1
ATOM 558 N N . VAL A 1 73 ? 7.074 -0.760 -2.717 1.00 94.06 73 VAL A N 1
ATOM 559 C CA . VAL A 1 73 ? 8.374 -1.365 -3.001 1.00 94.06 73 VAL A CA 1
ATOM 560 C C . VAL A 1 73 ? 8.798 -2.220 -1.820 1.00 94.06 73 VAL A C 1
ATOM 562 O O . VAL A 1 73 ? 8.713 -1.790 -0.674 1.00 94.06 73 VAL A O 1
ATOM 565 N N . ASN A 1 74 ? 9.304 -3.422 -2.079 1.00 92.38 74 ASN A N 1
ATOM 566 C CA . ASN A 1 74 ? 9.914 -4.278 -1.072 1.00 92.38 74 ASN A CA 1
ATOM 567 C C . ASN A 1 74 ? 11.429 -4.362 -1.322 1.00 92.38 74 ASN A C 1
ATOM 569 O O . ASN A 1 74 ? 11.875 -5.159 -2.148 1.00 92.38 74 ASN A O 1
ATOM 573 N N . PRO A 1 75 ? 12.258 -3.560 -0.625 1.00 89.50 75 PRO A N 1
ATOM 574 C CA . PRO A 1 75 ? 13.704 -3.552 -0.843 1.00 89.50 75 PRO A CA 1
ATOM 575 C C . PRO A 1 75 ? 14.382 -4.900 -0.578 1.00 89.50 75 PRO A C 1
ATOM 577 O O . PRO A 1 75 ? 15.417 -5.188 -1.186 1.00 89.50 75 PRO A O 1
ATOM 580 N N . ALA A 1 76 ? 13.809 -5.730 0.303 1.00 86.69 76 ALA A N 1
ATOM 581 C CA . ALA A 1 76 ? 14.363 -7.035 0.643 1.00 86.69 76 ALA A CA 1
ATOM 582 C C . ALA A 1 76 ? 14.245 -8.017 -0.531 1.00 86.69 76 ALA A C 1
ATOM 584 O O . ALA A 1 76 ? 15.240 -8.640 -0.902 1.00 86.69 76 ALA A O 1
ATOM 585 N N . SER A 1 77 ? 13.068 -8.111 -1.160 1.00 90.81 77 SER A N 1
ATOM 586 C CA . SER A 1 77 ? 12.859 -8.975 -2.332 1.00 90.81 77 SER A CA 1
ATOM 587 C C . SER A 1 77 ? 13.238 -8.312 -3.660 1.00 90.81 77 SER A C 1
ATOM 589 O O . SER A 1 77 ? 13.563 -9.009 -4.615 1.00 90.81 77 SER A O 1
ATOM 591 N N . GLY A 1 78 ? 13.273 -6.979 -3.719 1.00 93.62 78 GLY A N 1
ATOM 592 C CA . GLY A 1 78 ? 13.506 -6.223 -4.953 1.00 93.62 78 GLY A CA 1
ATOM 593 C C . GLY A 1 78 ? 12.267 -6.015 -5.795 1.00 93.62 78 GLY A C 1
ATOM 594 O O . GLY A 1 78 ? 12.378 -5.647 -6.959 1.00 93.62 78 GLY A O 1
ATOM 595 N N . GLU A 1 79 ? 11.104 -6.267 -5.219 1.00 95.81 79 GLU A N 1
ATOM 596 C CA . GLU A 1 79 ? 9.837 -6.222 -5.923 1.00 95.81 79 GLU A CA 1
ATOM 597 C C . GLU A 1 79 ? 9.217 -4.829 -5.837 1.00 95.81 79 GLU A C 1
ATOM 599 O O . GLU A 1 79 ? 9.239 -4.186 -4.786 1.00 95.81 79 GLU A O 1
ATOM 604 N N . MET A 1 80 ? 8.635 -4.384 -6.944 1.00 97.88 80 MET A N 1
ATOM 605 C CA . MET A 1 80 ? 7.810 -3.184 -7.021 1.00 97.88 80 MET A CA 1
ATOM 606 C C . MET A 1 80 ? 6.383 -3.562 -7.420 1.00 97.88 80 MET A C 1
ATOM 608 O O . MET A 1 80 ? 6.184 -4.489 -8.215 1.00 97.88 80 MET A O 1
ATOM 612 N N . PHE A 1 81 ? 5.403 -2.814 -6.920 1.00 98.31 81 PHE A N 1
ATOM 613 C CA . PHE A 1 81 ? 3.996 -2.978 -7.262 1.00 98.31 81 PHE A CA 1
ATOM 614 C C . PHE A 1 81 ? 3.327 -1.628 -7.533 1.00 98.31 81 PHE A C 1
ATOM 616 O O . PHE A 1 81 ? 3.668 -0.626 -6.907 1.00 98.31 81 PHE A O 1
ATOM 623 N N . GLU A 1 82 ? 2.347 -1.658 -8.431 1.00 98.12 82 GLU A N 1
ATOM 624 C CA . GLU A 1 82 ? 1.419 -0.578 -8.755 1.00 98.12 82 GLU A CA 1
ATOM 625 C C . GLU A 1 82 ? -0.014 -1.041 -8.467 1.00 98.12 82 GLU A C 1
ATOM 627 O O . GLU A 1 82 ? -0.389 -2.175 -8.783 1.00 98.12 82 GLU A O 1
ATOM 632 N N . ILE A 1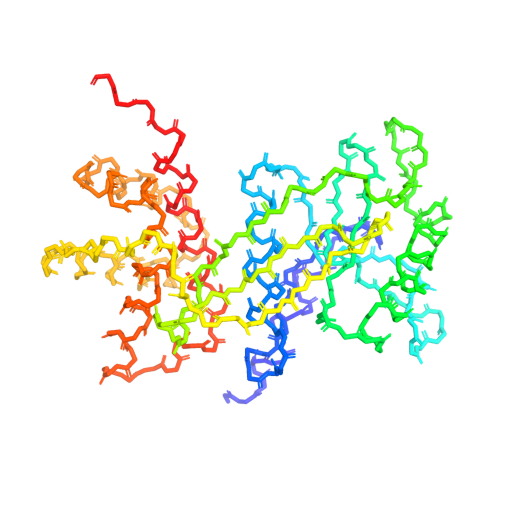 83 ? -0.813 -0.168 -7.868 1.00 97.81 83 ILE A N 1
ATOM 633 C CA . ILE A 1 83 ? -2.190 -0.406 -7.449 1.00 97.81 83 ILE A CA 1
ATOM 634 C C . ILE A 1 83 ? -3.116 0.324 -8.417 1.00 97.81 83 ILE A C 1
ATOM 636 O O . ILE A 1 83 ? -2.971 1.516 -8.680 1.00 97.81 83 ILE A O 1
ATOM 640 N N . LYS A 1 84 ? -4.106 -0.384 -8.962 1.00 97.56 84 LYS A N 1
ATOM 641 C CA . LYS A 1 84 ? -5.082 0.196 -9.891 1.00 97.56 84 LYS A CA 1
ATOM 642 C C . LYS A 1 84 ? -6.489 -0.347 -9.650 1.00 97.56 84 LYS A C 1
ATOM 644 O O . LYS A 1 84 ? -6.646 -1.467 -9.170 1.00 97.56 84 LYS A O 1
ATOM 649 N N . PRO A 1 85 ? -7.538 0.413 -10.004 1.00 97.44 85 PRO A N 1
ATOM 650 C CA . PRO A 1 85 ? -8.891 -0.126 -9.992 1.00 97.44 85 PRO A CA 1
ATOM 651 C C . PRO A 1 85 ? -9.022 -1.273 -11.006 1.00 97.44 85 PRO A C 1
ATOM 653 O O . PRO A 1 85 ? -8.457 -1.204 -12.101 1.00 97.44 85 PRO A O 1
ATOM 656 N N . ASP A 1 86 ? -9.797 -2.303 -10.666 1.00 97.19 86 ASP A N 1
ATOM 657 C CA . ASP A 1 86 ? -10.050 -3.471 -11.514 1.00 97.19 86 ASP A CA 1
ATOM 658 C C . ASP A 1 86 ? -10.994 -3.100 -12.666 1.00 97.19 86 ASP A C 1
ATOM 660 O O . ASP A 1 86 ? -12.219 -3.216 -12.601 1.00 97.19 86 ASP A O 1
ATOM 664 N N . ASN A 1 87 ? -10.404 -2.544 -13.719 1.00 96.31 87 ASN A N 1
ATOM 665 C CA . ASN A 1 87 ? -11.038 -2.282 -15.001 1.00 96.31 87 ASN A CA 1
ATOM 666 C C . ASN A 1 87 ? -9.970 -2.260 -16.113 1.00 96.31 87 ASN A C 1
ATOM 668 O O . ASN A 1 87 ? -8.778 -2.133 -15.815 1.00 96.31 87 ASN A O 1
ATOM 672 N N . PRO A 1 88 ? -10.357 -2.333 -17.404 1.00 96.31 88 PRO A N 1
ATOM 673 C CA . PRO A 1 88 ? -9.392 -2.402 -18.505 1.00 96.31 88 PRO A CA 1
ATOM 674 C C . PRO A 1 88 ? -8.396 -1.234 -18.556 1.00 96.31 88 PRO A C 1
ATOM 676 O O . PRO A 1 88 ? -7.242 -1.427 -18.933 1.00 96.31 88 PRO A O 1
ATOM 679 N N . SER A 1 89 ? -8.822 -0.026 -18.167 1.00 95.69 89 SER A N 1
ATOM 680 C CA . SER A 1 89 ? -7.941 1.146 -18.135 1.00 95.69 89 SER A CA 1
ATOM 681 C C . SER A 1 89 ? -6.943 1.073 -16.983 1.00 95.69 89 SER A C 1
ATOM 683 O O . SER A 1 89 ? -5.788 1.450 -17.166 1.00 95.69 89 SER A O 1
ATOM 685 N N . GLY A 1 90 ? -7.381 0.613 -15.809 1.00 95.44 90 GLY A N 1
ATOM 686 C CA . GLY A 1 90 ? -6.529 0.415 -14.641 1.00 95.44 90 GLY A CA 1
ATOM 687 C C . GLY A 1 90 ? -5.469 -0.646 -14.904 1.00 95.44 90 GLY A C 1
ATOM 688 O O . GLY A 1 90 ? -4.291 -0.384 -14.700 1.00 95.44 90 GLY A O 1
ATOM 689 N N . ASP A 1 91 ? -5.861 -1.791 -15.461 1.00 95.25 91 ASP A N 1
ATOM 690 C CA . ASP A 1 91 ? -4.936 -2.868 -15.825 1.00 95.25 91 ASP A CA 1
ATOM 691 C C . ASP A 1 91 ? -3.856 -2.393 -16.817 1.00 95.25 91 ASP A C 1
ATOM 693 O O . ASP A 1 91 ? -2.658 -2.518 -16.558 1.00 95.25 91 ASP A O 1
ATOM 697 N N . ALA A 1 92 ? -4.262 -1.765 -17.927 1.00 96.50 92 ALA A N 1
ATOM 698 C CA . ALA A 1 92 ? -3.317 -1.267 -18.926 1.00 96.50 92 ALA A CA 1
ATOM 699 C C . ALA A 1 92 ? -2.357 -0.204 -18.360 1.00 96.50 92 ALA A C 1
ATOM 701 O O . ALA A 1 92 ? -1.159 -0.245 -18.647 1.00 96.50 92 ALA A O 1
ATOM 702 N N . ALA A 1 93 ? -2.868 0.723 -17.541 1.00 95.81 93 ALA A N 1
ATOM 703 C CA . ALA A 1 93 ? -2.050 1.746 -16.896 1.00 95.81 93 ALA A CA 1
ATOM 704 C C . ALA A 1 93 ? -1.062 1.133 -15.894 1.00 95.81 93 ALA A C 1
ATOM 706 O O . ALA A 1 93 ? 0.119 1.468 -15.931 1.00 95.81 93 ALA A O 1
ATOM 707 N N . GLY A 1 94 ? -1.517 0.195 -15.058 1.00 96.94 94 GLY A N 1
ATOM 708 C CA . GLY A 1 94 ? -0.680 -0.470 -14.061 1.00 96.94 94 GLY A CA 1
ATOM 709 C C . GLY A 1 94 ? 0.495 -1.214 -14.691 1.00 96.94 94 GLY A C 1
ATOM 710 O O . GLY A 1 94 ? 1.626 -1.071 -14.235 1.00 96.94 94 GLY A O 1
ATOM 711 N N . VAL A 1 95 ? 0.261 -1.940 -15.792 1.00 97.56 95 VAL A N 1
ATOM 712 C CA . VAL A 1 95 ? 1.331 -2.635 -16.532 1.00 97.56 95 VAL A CA 1
ATOM 713 C C . VAL A 1 95 ? 2.370 -1.653 -17.083 1.00 97.56 95 VAL A C 1
ATOM 715 O O . VAL A 1 95 ? 3.570 -1.917 -17.003 1.00 97.56 95 VAL A O 1
ATOM 718 N N . ALA A 1 96 ? 1.927 -0.529 -17.651 1.00 96.69 96 ALA A N 1
ATOM 719 C CA . ALA A 1 96 ? 2.831 0.466 -18.222 1.00 96.69 96 ALA A CA 1
ATOM 720 C C . ALA A 1 96 ? 3.666 1.172 -17.142 1.00 96.69 96 ALA A C 1
ATOM 722 O O . ALA A 1 96 ? 4.879 1.325 -17.298 1.00 96.69 96 ALA A O 1
ATOM 723 N N . GLU A 1 97 ? 3.028 1.573 -16.043 1.00 97.19 97 GLU A N 1
ATOM 724 C CA . GLU A 1 97 ? 3.684 2.288 -14.950 1.00 97.19 97 GLU A CA 1
ATOM 725 C C . GLU A 1 97 ? 4.672 1.391 -14.210 1.00 97.19 97 GLU A C 1
ATOM 727 O O . GLU A 1 97 ? 5.821 1.791 -14.023 1.00 97.19 97 GLU A O 1
ATOM 732 N N . ILE A 1 98 ? 4.311 0.140 -13.896 1.00 97.75 98 ILE A N 1
ATOM 733 C CA . ILE A 1 98 ? 5.243 -0.740 -13.188 1.00 97.75 98 ILE A CA 1
ATOM 734 C C . ILE A 1 98 ? 6.473 -1.099 -14.025 1.00 97.75 98 ILE A C 1
ATOM 736 O O . ILE A 1 98 ? 7.588 -1.161 -13.502 1.00 97.75 98 ILE A O 1
ATOM 740 N N . ALA A 1 99 ? 6.304 -1.272 -15.339 1.00 97.00 99 ALA A N 1
ATOM 741 C CA . ALA A 1 99 ? 7.424 -1.480 -16.250 1.00 97.00 99 ALA A CA 1
ATOM 742 C C . ALA A 1 99 ? 8.355 -0.256 -16.285 1.00 97.00 99 ALA A C 1
ATOM 744 O O . ALA A 1 99 ? 9.580 -0.409 -16.274 1.00 97.00 99 ALA A O 1
ATOM 745 N N . LEU A 1 100 ? 7.785 0.955 -16.286 1.00 96.31 100 LEU A N 1
ATOM 746 C CA . LEU A 1 100 ? 8.545 2.201 -16.227 1.00 96.31 100 LEU A CA 1
ATOM 747 C C . LEU A 1 100 ? 9.300 2.336 -14.898 1.00 96.31 100 LEU A C 1
ATOM 749 O O . LEU A 1 100 ? 10.496 2.629 -14.918 1.00 96.31 100 LEU A O 1
ATOM 753 N N . TYR A 1 101 ? 8.648 2.069 -13.762 1.00 97.31 101 TYR A N 1
ATOM 754 C CA . TYR A 1 101 ? 9.282 2.121 -12.444 1.00 97.31 101 TYR A CA 1
ATOM 755 C C . TYR A 1 101 ? 10.448 1.151 -12.335 1.00 97.31 101 TYR A C 1
ATOM 757 O O . TYR A 1 101 ? 11.542 1.566 -11.966 1.00 97.31 101 TYR A O 1
ATOM 765 N N . VAL A 1 102 ? 10.262 -0.110 -12.724 1.00 96.88 102 VAL A N 1
ATOM 766 C CA . VAL A 1 102 ? 11.327 -1.119 -12.664 1.00 96.88 102 VAL A CA 1
ATOM 767 C C . VAL A 1 102 ? 12.504 -0.743 -13.566 1.00 96.88 102 VAL A C 1
ATOM 769 O O . VAL A 1 102 ? 13.657 -0.861 -13.146 1.00 96.88 102 VAL A O 1
ATOM 772 N N . ASN A 1 103 ? 12.245 -0.275 -14.790 1.00 95.69 103 ASN A N 1
ATOM 773 C CA . ASN A 1 103 ? 13.308 0.134 -15.710 1.00 95.69 103 ASN A CA 1
ATOM 774 C C . ASN A 1 103 ? 14.108 1.315 -15.139 1.00 95.69 103 ASN A C 1
ATOM 776 O O . ASN A 1 103 ? 15.327 1.236 -14.995 1.00 95.69 103 ASN A O 1
ATOM 780 N N . MET A 1 104 ? 13.415 2.378 -14.730 1.00 95.31 104 MET A N 1
ATOM 781 C CA . MET A 1 104 ? 14.069 3.578 -14.212 1.00 95.31 104 MET A CA 1
ATOM 782 C C . MET A 1 104 ? 14.763 3.324 -12.877 1.00 95.31 104 MET A C 1
ATOM 784 O O . MET A 1 104 ? 15.903 3.738 -12.705 1.00 95.31 104 MET A O 1
ATOM 788 N N . ALA A 1 105 ? 14.156 2.566 -11.964 1.00 95.06 105 ALA A N 1
ATOM 789 C CA . ALA A 1 105 ? 14.769 2.241 -10.682 1.00 95.06 105 ALA A CA 1
ATOM 790 C C . ALA A 1 105 ? 16.047 1.408 -10.842 1.00 95.06 105 ALA A C 1
ATOM 792 O O . ALA A 1 105 ? 16.998 1.597 -10.087 1.00 95.06 105 ALA A O 1
ATOM 793 N N . ASN A 1 106 ? 16.119 0.523 -11.841 1.00 94.62 106 ASN A N 1
ATOM 794 C CA . ASN A 1 106 ? 17.355 -0.199 -12.153 1.00 94.62 106 ASN A CA 1
ATOM 795 C C . ASN A 1 106 ? 18.481 0.712 -12.667 1.00 94.62 106 ASN A C 1
ATOM 797 O O . ASN A 1 106 ? 19.650 0.347 -12.555 1.00 94.62 106 ASN A O 1
ATOM 801 N N . VAL A 1 107 ? 18.148 1.893 -13.190 1.00 92.50 107 VAL A N 1
ATOM 802 C CA . VAL A 1 107 ? 19.121 2.908 -13.617 1.00 92.50 107 VAL A CA 1
ATOM 803 C C . VAL A 1 107 ? 19.480 3.854 -12.469 1.00 92.50 107 VAL A C 1
ATOM 805 O O . VAL A 1 107 ? 20.655 4.138 -12.249 1.00 92.50 107 VAL A O 1
ATOM 808 N N . SER A 1 108 ? 18.484 4.360 -11.740 1.00 91.75 108 SER A N 1
ATOM 809 C CA . SER A 1 108 ? 18.647 5.485 -10.810 1.00 91.75 108 SER A CA 1
ATOM 810 C C . SER A 1 108 ? 18.651 5.103 -9.332 1.00 91.75 108 SER A C 1
ATOM 812 O O . SER A 1 108 ? 19.080 5.905 -8.507 1.00 91.75 108 SER A O 1
ATOM 814 N N . CYS A 1 109 ? 18.172 3.908 -8.984 1.00 91.06 109 CYS A N 1
ATOM 815 C CA . CYS A 1 109 ? 17.973 3.455 -7.607 1.00 91.06 109 CYS A CA 1
ATOM 816 C C . CYS A 1 109 ? 18.703 2.128 -7.339 1.00 91.06 109 CYS A C 1
ATOM 818 O O . CYS A 1 109 ? 18.058 1.146 -6.978 1.00 91.06 109 CYS A O 1
ATOM 820 N N . PRO A 1 110 ? 20.030 2.032 -7.528 1.00 83.06 110 PRO A N 1
ATOM 821 C CA . PRO A 1 110 ? 20.735 0.756 -7.450 1.00 83.06 110 PRO A CA 1
ATOM 822 C C . PRO A 1 110 ? 20.549 0.076 -6.086 1.00 83.06 110 PRO A C 1
ATOM 824 O O . PRO A 1 110 ? 20.774 0.672 -5.031 1.00 83.06 110 PRO A O 1
ATOM 827 N N . ARG A 1 111 ? 20.160 -1.203 -6.111 1.00 87.00 111 ARG A N 1
ATOM 828 C CA . ARG A 1 111 ? 20.063 -2.037 -4.908 1.00 87.00 111 ARG A CA 1
ATOM 829 C C . ARG A 1 111 ? 21.440 -2.567 -4.531 1.00 87.00 111 ARG A C 1
ATOM 831 O O . ARG A 1 111 ? 22.180 -3.065 -5.375 1.00 87.00 111 ARG A O 1
ATOM 838 N N . THR A 1 112 ? 21.764 -2.510 -3.244 1.00 70.19 112 THR A N 1
ATOM 839 C CA . THR A 1 112 ? 23.021 -3.046 -2.696 1.00 70.19 112 THR A CA 1
ATOM 840 C C . THR A 1 112 ? 22.952 -4.544 -2.390 1.00 70.19 112 THR A C 1
ATOM 842 O O . THR A 1 112 ? 23.988 -5.175 -2.192 1.00 70.19 112 THR A O 1
ATOM 845 N N . VAL A 1 113 ? 21.749 -5.130 -2.365 1.00 70.44 113 VAL A N 1
ATOM 846 C CA . VAL A 1 113 ? 21.499 -6.541 -2.036 1.00 70.44 113 VAL A CA 1
ATOM 847 C C . VAL A 1 113 ? 20.482 -7.124 -3.020 1.00 70.44 113 VAL A C 1
ATOM 849 O O . VAL A 1 113 ? 19.470 -6.490 -3.298 1.00 70.44 113 VAL A O 1
ATOM 852 N N . GLY A 1 114 ? 20.721 -8.348 -3.509 1.00 65.38 114 GLY A N 1
ATOM 853 C CA . GLY A 1 114 ? 19.685 -9.157 -4.169 1.00 65.38 114 GLY A CA 1
ATOM 854 C C . GLY A 1 114 ? 19.397 -8.858 -5.647 1.00 65.38 114 GLY A C 1
ATOM 855 O O . GLY A 1 114 ? 18.291 -9.144 -6.098 1.00 65.38 114 GLY A O 1
ATOM 856 N N . GLY A 1 115 ? 20.358 -8.319 -6.404 1.00 82.00 115 GLY A N 1
ATOM 857 C CA . GLY A 1 115 ? 20.191 -8.022 -7.835 1.00 82.00 115 GLY A CA 1
ATOM 858 C C . GLY A 1 115 ? 19.382 -6.747 -8.106 1.00 82.00 115 GLY A C 1
ATOM 859 O O . GLY A 1 115 ? 19.228 -5.906 -7.225 1.00 82.00 115 GLY A O 1
ATOM 860 N N . GLY A 1 116 ? 18.890 -6.586 -9.338 1.00 91.25 116 GLY A N 1
ATOM 861 C CA . GLY A 1 116 ? 18.086 -5.427 -9.745 1.00 91.25 116 GLY A CA 1
ATOM 862 C C . GLY A 1 116 ? 16.682 -5.397 -9.129 1.00 91.25 116 GLY A C 1
ATOM 863 O O . GLY A 1 116 ? 1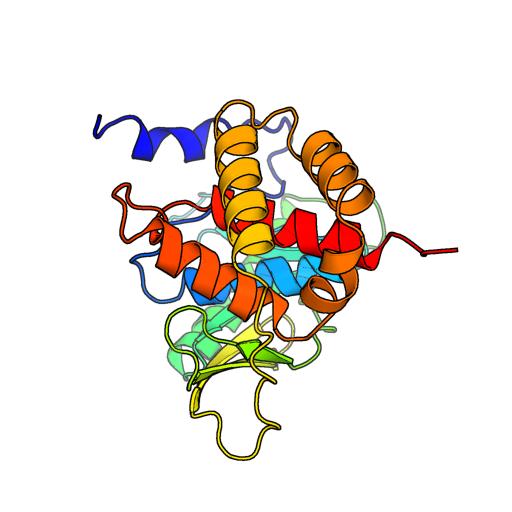6.272 -6.321 -8.426 1.00 91.25 116 GLY A O 1
ATOM 864 N N . TRP A 1 117 ? 15.946 -4.322 -9.389 1.00 96.00 117 TRP A N 1
ATOM 865 C CA . TRP A 1 117 ? 14.503 -4.257 -9.172 1.00 96.00 117 TRP A CA 1
ATOM 866 C C . TRP A 1 117 ? 13.762 -5.120 -10.190 1.00 96.00 117 TRP A C 1
ATOM 868 O O . TRP A 1 117 ? 14.195 -5.258 -11.338 1.00 96.00 117 TRP A O 1
ATOM 878 N N . SER A 1 118 ? 12.619 -5.658 -9.785 1.00 96.75 118 SER A N 1
ATOM 879 C CA . SER A 1 118 ? 11.726 -6.452 -10.620 1.00 96.75 118 SER A CA 1
ATOM 880 C C . SER A 1 118 ? 10.263 -6.134 -10.315 1.00 96.75 118 SER A C 1
ATOM 882 O O . SER A 1 118 ? 9.921 -5.541 -9.290 1.00 96.75 118 SER A O 1
ATOM 884 N N . THR A 1 119 ? 9.373 -6.531 -11.222 1.00 97.88 119 THR A N 1
ATOM 885 C CA . THR A 1 119 ? 7.933 -6.518 -10.955 1.00 97.88 119 THR A CA 1
ATOM 886 C C . THR A 1 119 ? 7.614 -7.552 -9.883 1.00 97.88 119 THR A C 1
ATOM 888 O O . THR A 1 119 ? 8.070 -8.697 -9.984 1.00 97.88 119 THR A O 1
ATOM 891 N N . GLY A 1 120 ? 6.797 -7.182 -8.904 1.00 96.75 120 GLY A N 1
ATOM 892 C CA . GLY A 1 120 ? 6.449 -8.073 -7.811 1.00 96.75 120 GLY A CA 1
ATOM 893 C C . GLY A 1 120 ? 5.657 -9.307 -8.230 1.00 96.75 120 GLY A C 1
ATOM 894 O O . GLY A 1 120 ? 4.767 -9.242 -9.072 1.00 96.75 120 GLY A O 1
ATOM 895 N N . GLN A 1 121 ? 5.992 -10.450 -7.644 1.00 95.12 121 GLN A N 1
ATOM 896 C CA . GLN A 1 121 ? 5.362 -11.742 -7.935 1.00 95.12 121 GLN A CA 1
ATOM 897 C C . GLN A 1 121 ? 4.498 -12.229 -6.772 1.00 95.12 121 GLN A C 1
ATOM 899 O O . GLN A 1 121 ? 3.627 -13.076 -6.954 1.00 95.12 121 GLN A O 1
ATOM 904 N N . ASN A 1 122 ? 4.745 -11.699 -5.574 1.00 83.75 122 ASN A N 1
ATOM 905 C CA . ASN A 1 122 ? 4.198 -12.226 -4.335 1.00 83.75 122 ASN A CA 1
ATOM 906 C C . ASN A 1 122 ? 3.314 -11.182 -3.652 1.00 83.75 122 ASN A C 1
ATOM 908 O O . ASN A 1 122 ? 3.766 -10.407 -2.809 1.00 83.75 122 ASN A O 1
ATOM 912 N N . TYR A 1 123 ? 2.036 -11.175 -4.023 1.00 91.12 123 TYR A N 1
ATOM 913 C CA . TYR A 1 123 ? 0.992 -10.459 -3.299 1.00 91.12 123 TYR A CA 1
ATOM 914 C C . TYR A 1 123 ? -0.233 -11.370 -3.172 1.00 91.12 123 TYR A C 1
ATOM 916 O O . TYR A 1 123 ? -0.800 -11.815 -4.171 1.00 91.12 123 TYR A O 1
ATOM 924 N N . SER A 1 124 ? -0.617 -11.676 -1.935 1.00 85.75 124 SER A N 1
ATOM 925 C CA . SER A 1 124 ? -1.754 -12.547 -1.632 1.00 85.75 124 SER A CA 1
ATOM 926 C C . SER A 1 124 ? -3.069 -11.801 -1.823 1.00 85.75 124 SER A C 1
ATOM 928 O O . SER A 1 124 ? -3.210 -10.681 -1.344 1.00 85.75 124 SER A O 1
ATOM 930 N N . ALA A 1 125 ? -4.048 -12.428 -2.477 1.00 87.88 125 ALA A N 1
ATOM 931 C CA . ALA A 1 125 ? -5.380 -11.841 -2.595 1.00 87.88 125 ALA A CA 1
ATOM 932 C C . ALA A 1 125 ? -6.046 -11.679 -1.218 1.00 87.88 125 ALA A C 1
ATOM 934 O O . ALA A 1 125 ? -5.906 -12.557 -0.357 1.00 87.88 125 ALA A O 1
ATOM 935 N N . ARG A 1 126 ? -6.761 -10.567 -1.014 1.00 82.38 126 ARG A N 1
ATOM 936 C CA . ARG A 1 126 ? -7.405 -10.199 0.255 1.00 82.38 126 ARG A CA 1
ATOM 937 C C . ARG A 1 126 ? -8.738 -9.499 0.035 1.00 82.38 126 ARG A C 1
ATOM 939 O O . ARG A 1 126 ? -8.897 -8.764 -0.931 1.00 82.38 126 ARG A O 1
ATOM 946 N N . ASP A 1 127 ? -9.631 -9.654 1.006 1.00 82.19 127 ASP A N 1
ATOM 947 C CA . ASP A 1 127 ? -10.827 -8.828 1.143 1.00 82.19 127 ASP A CA 1
ATOM 948 C C . ASP A 1 127 ? -10.619 -7.863 2.310 1.00 82.19 127 ASP A C 1
ATOM 950 O O . ASP A 1 127 ? -10.567 -8.273 3.474 1.00 82.19 127 ASP A O 1
ATOM 954 N N . LEU A 1 128 ? -10.474 -6.578 2.000 1.00 74.19 128 LEU A N 1
ATOM 955 C CA . LEU A 1 128 ? -10.331 -5.516 2.991 1.00 74.19 128 LEU A CA 1
ATOM 956 C C . LEU A 1 128 ? -11.709 -4.886 3.242 1.00 74.19 128 LEU A C 1
ATOM 958 O O . LEU A 1 128 ? -12.441 -4.636 2.289 1.00 74.19 128 LEU A O 1
ATOM 962 N N . PRO A 1 129 ? -12.124 -4.617 4.486 1.00 70.00 129 PRO A N 1
ATOM 963 C CA . PRO A 1 129 ? -13.390 -3.926 4.722 1.00 70.00 129 PRO A CA 1
ATOM 964 C C . PRO A 1 129 ? -13.309 -2.469 4.243 1.00 70.00 129 PRO A C 1
ATOM 966 O O . PRO A 1 129 ? -12.287 -1.809 4.432 1.00 70.00 129 PRO A O 1
ATOM 969 N N . ASP A 1 130 ? -14.392 -1.953 3.652 1.00 71.19 130 ASP A N 1
ATOM 970 C CA . ASP A 1 130 ? -14.469 -0.541 3.268 1.00 71.19 130 ASP A CA 1
ATOM 971 C C . ASP A 1 130 ? -14.873 0.311 4.488 1.00 71.19 130 ASP A C 1
ATOM 973 O O . ASP A 1 130 ? -16.000 0.183 4.978 1.00 71.19 130 ASP A O 1
ATOM 977 N N . PRO A 1 131 ? -13.999 1.204 4.992 1.00 60.06 131 PRO A N 1
ATOM 978 C CA . PRO A 1 131 ? -14.300 2.013 6.171 1.00 60.06 131 PRO A CA 1
ATOM 979 C C . PRO A 1 131 ? -15.406 3.047 5.923 1.00 60.06 131 PRO A C 1
ATOM 981 O O . PRO A 1 131 ? -15.937 3.598 6.879 1.00 60.06 131 PRO A O 1
ATOM 984 N N . ARG A 1 132 ? -15.762 3.324 4.661 1.00 65.31 132 ARG A N 1
ATOM 985 C CA . ARG A 1 132 ? -16.841 4.254 4.296 1.00 65.31 132 ARG A CA 1
ATOM 986 C C . ARG A 1 132 ? -18.206 3.574 4.258 1.00 65.31 132 ARG A C 1
ATOM 988 O O . ARG A 1 132 ? -19.227 4.256 4.248 1.00 65.31 132 ARG A O 1
ATOM 995 N N . ASN A 1 133 ? -18.237 2.247 4.124 1.00 66.06 133 ASN A N 1
ATOM 996 C CA . ASN A 1 133 ? -19.475 1.492 4.007 1.00 66.06 133 ASN A CA 1
ATOM 997 C C . ASN A 1 133 ? -19.295 0.054 4.529 1.00 66.06 133 ASN A C 1
ATOM 999 O O . ASN A 1 133 ? -18.745 -0.788 3.818 1.00 66.06 133 ASN A O 1
ATOM 1003 N N . PRO A 1 134 ? -19.854 -0.286 5.704 1.00 64.12 134 PRO A N 1
ATOM 1004 C CA . PRO A 1 134 ? -19.666 -1.601 6.324 1.00 64.12 134 PRO A CA 1
ATOM 1005 C C . PRO A 1 134 ? -20.293 -2.767 5.536 1.00 64.12 134 PRO A C 1
ATOM 1007 O O . PRO A 1 134 ? -20.020 -3.933 5.825 1.00 64.12 134 PRO A O 1
ATOM 1010 N N . THR A 1 135 ? -21.133 -2.479 4.536 1.00 67.88 135 THR A N 1
ATOM 1011 C CA . THR A 1 135 ? -21.723 -3.488 3.634 1.00 67.88 135 THR A CA 1
ATOM 1012 C C . THR A 1 135 ? -20.838 -3.809 2.426 1.00 67.88 135 THR A C 1
ATOM 1014 O O . THR A 1 135 ? -21.166 -4.694 1.627 1.00 67.88 135 THR A O 1
ATOM 1017 N N . LYS A 1 136 ? -19.724 -3.089 2.273 1.00 75.50 136 LYS A N 1
ATOM 1018 C CA . LYS A 1 136 ? -18.784 -3.220 1.166 1.00 75.50 136 LYS A CA 1
ATOM 1019 C C . LYS A 1 136 ? -17.454 -3.793 1.634 1.00 75.50 136 LYS A C 1
ATOM 1021 O O . LYS A 1 136 ? -17.011 -3.588 2.764 1.00 75.50 136 LYS A O 1
ATOM 1026 N N . ILE A 1 137 ? -16.824 -4.505 0.717 1.00 79.56 137 ILE A N 1
ATOM 1027 C CA . ILE A 1 137 ? -15.431 -4.919 0.805 1.00 79.56 137 ILE A CA 1
ATOM 1028 C C . ILE A 1 137 ? -14.674 -4.369 -0.399 1.00 79.56 137 ILE A C 1
ATOM 1030 O O . ILE A 1 137 ? -15.257 -4.093 -1.447 1.00 79.56 137 ILE A O 1
ATOM 1034 N N . ILE A 1 138 ? -13.374 -4.218 -0.232 1.00 86.50 138 ILE A N 1
ATOM 1035 C CA . ILE A 1 138 ? -12.408 -3.943 -1.277 1.00 86.50 138 ILE A CA 1
ATOM 1036 C C . ILE A 1 138 ? -11.694 -5.273 -1.520 1.00 86.50 138 ILE A C 1
ATOM 1038 O O . ILE A 1 138 ? -10.874 -5.695 -0.704 1.00 86.50 138 ILE A O 1
ATOM 1042 N N . HIS A 1 139 ? -12.064 -5.959 -2.599 1.00 90.94 139 HIS A N 1
ATOM 1043 C CA . HIS A 1 139 ? -11.380 -7.169 -3.039 1.00 90.94 139 HIS A CA 1
ATOM 1044 C C . HIS A 1 139 ? -10.091 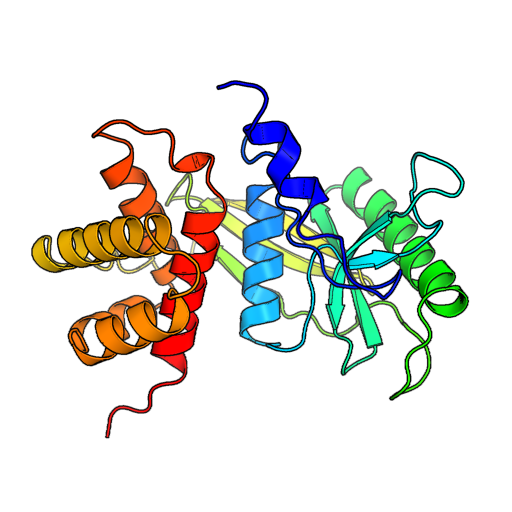-6.762 -3.744 1.00 90.94 139 HIS A C 1
ATOM 1046 O O . HIS A 1 139 ? -10.113 -5.898 -4.619 1.00 90.94 139 HIS A O 1
ATOM 1052 N N . VAL A 1 140 ? -8.969 -7.358 -3.353 1.00 93.62 140 VAL A N 1
ATOM 1053 C CA . VAL A 1 140 ? -7.632 -6.996 -3.823 1.00 93.62 140 VAL A CA 1
ATOM 1054 C C . VAL A 1 140 ? -6.904 -8.250 -4.267 1.00 93.62 140 VAL A C 1
ATOM 1056 O O . VAL A 1 140 ? -6.900 -9.258 -3.561 1.00 93.62 140 VAL A O 1
ATOM 1059 N N . ARG A 1 141 ? -6.243 -8.198 -5.422 1.00 95.50 141 ARG A N 1
ATOM 1060 C CA . ARG A 1 141 ? -5.495 -9.338 -5.964 1.00 95.50 141 ARG A CA 1
ATOM 1061 C C . ARG A 1 141 ? -4.314 -8.897 -6.812 1.00 95.50 141 ARG A C 1
ATOM 1063 O O . ARG A 1 141 ? -4.375 -7.873 -7.487 1.00 95.50 141 ARG A O 1
ATOM 1070 N N . LEU A 1 142 ? -3.279 -9.731 -6.868 1.00 97.31 142 LEU A N 1
ATOM 1071 C CA . LEU A 1 142 ? -2.257 -9.618 -7.904 1.00 97.31 142 LEU A CA 1
ATOM 1072 C C . LEU A 1 142 ? -2.847 -10.110 -9.228 1.00 97.31 142 LEU A C 1
ATOM 1074 O O . LEU A 1 142 ? -3.120 -11.298 -9.390 1.00 97.31 142 LEU A O 1
ATOM 1078 N N . ALA A 1 143 ? -3.085 -9.203 -10.169 1.00 96.00 143 ALA A N 1
ATOM 1079 C CA . ALA A 1 143 ? -3.638 -9.570 -11.469 1.00 96.00 143 ALA A CA 1
ATOM 1080 C C . ALA A 1 143 ? -2.553 -10.043 -12.440 1.00 96.00 143 ALA A C 1
ATOM 1082 O O . ALA A 1 143 ? -2.780 -10.953 -13.238 1.00 96.00 143 ALA A O 1
ATOM 1083 N N . LYS A 1 144 ? -1.384 -9.402 -12.373 1.00 96.12 144 LYS A N 1
ATOM 1084 C CA . LYS A 1 144 ? -0.198 -9.631 -13.207 1.00 96.12 144 LYS A CA 1
ATOM 1085 C C . LYS A 1 144 ? 1.050 -9.286 -12.389 1.00 96.12 144 LYS A C 1
ATOM 1087 O O . LYS A 1 144 ? 0.911 -8.602 -11.373 1.00 96.12 144 LYS A O 1
ATOM 1092 N N . PRO A 1 145 ? 2.257 -9.688 -12.825 1.00 97.88 145 PRO A N 1
ATOM 1093 C CA . PRO A 1 145 ? 3.497 -9.245 -12.200 1.00 97.88 145 PRO A CA 1
ATOM 1094 C C . PRO A 1 145 ? 3.520 -7.733 -11.941 1.00 97.88 145 PRO A C 1
ATOM 1096 O O . PRO A 1 145 ? 3.457 -6.934 -12.872 1.00 97.88 145 PRO A O 1
ATOM 1099 N N . GLY A 1 146 ? 3.592 -7.358 -10.667 1.00 97.56 146 GLY A N 1
ATOM 1100 C CA . GLY A 1 146 ? 3.666 -5.981 -10.196 1.00 97.56 146 GLY A CA 1
ATOM 1101 C C . GLY A 1 146 ? 2.371 -5.169 -10.295 1.00 97.56 146 GLY A C 1
ATOM 1102 O O . GLY A 1 146 ? 2.412 -3.991 -9.973 1.00 97.56 146 GLY A O 1
ATOM 1103 N N . VAL A 1 147 ? 1.235 -5.749 -10.702 1.00 98.44 147 VAL A N 1
ATOM 1104 C CA . VAL A 1 147 ? -0.046 -5.024 -10.809 1.00 98.44 147 VAL A CA 1
ATOM 1105 C C . VAL A 1 147 ? -1.068 -5.607 -9.845 1.00 98.44 147 VAL A C 1
ATOM 1107 O O . VAL A 1 147 ? -1.588 -6.711 -10.047 1.00 98.44 147 VAL A O 1
ATOM 1110 N N . ILE A 1 148 ? -1.367 -4.840 -8.804 1.00 98.38 148 ILE A N 1
ATOM 1111 C CA . ILE A 1 148 ? -2.399 -5.133 -7.817 1.00 98.38 148 ILE A CA 1
ATOM 1112 C C . ILE A 1 148 ? -3.684 -4.439 -8.271 1.00 98.38 148 ILE A C 1
ATOM 1114 O O . ILE A 1 148 ? -3.713 -3.221 -8.439 1.00 98.38 148 ILE A O 1
ATOM 1118 N N . LEU A 1 149 ? -4.751 -5.209 -8.474 1.00 97.94 149 LEU A N 1
ATOM 1119 C CA . LEU A 1 149 ? -6.062 -4.668 -8.821 1.00 97.94 149 LEU A CA 1
ATOM 1120 C C . LEU A 1 149 ? -7.002 -4.704 -7.624 1.00 97.94 149 LEU A C 1
ATOM 1122 O O . LEU A 1 149 ? -6.957 -5.658 -6.842 1.00 97.94 149 LEU A O 1
ATOM 1126 N N . TYR A 1 150 ? -7.859 -3.686 -7.516 1.00 96.44 150 TYR A N 1
ATOM 1127 C CA . TYR A 1 150 ? -8.912 -3.623 -6.506 1.00 96.44 150 TYR A CA 1
ATOM 1128 C C . TYR A 1 150 ? -10.308 -3.365 -7.086 1.00 96.44 150 TYR A C 1
ATOM 1130 O O . TYR A 1 150 ? -10.480 -2.554 -7.997 1.00 96.44 150 TYR A O 1
ATOM 1138 N N . SER A 1 151 ? -11.327 -3.994 -6.506 1.00 94.69 151 SER A N 1
ATOM 1139 C CA . SER A 1 151 ? -12.748 -3.758 -6.796 1.00 94.69 151 SER A CA 1
ATOM 1140 C C . SER A 1 151 ? -13.525 -3.529 -5.499 1.00 94.69 151 SER A C 1
ATOM 1142 O O . SER A 1 151 ? -13.232 -4.131 -4.471 1.00 94.69 151 SER A O 1
ATOM 1144 N N . SER A 1 152 ? -14.531 -2.648 -5.532 1.00 88.88 152 SER A N 1
ATOM 1145 C CA . SER A 1 152 ? -15.486 -2.512 -4.424 1.00 88.88 152 SER A CA 1
ATOM 1146 C C . SER A 1 152 ? -16.679 -3.426 -4.671 1.00 88.88 152 SER A C 1
ATOM 1148 O O . SER A 1 152 ? -17.426 -3.246 -5.637 1.00 88.88 152 SER A O 1
ATOM 1150 N N . GLU A 1 153 ? -16.876 -4.396 -3.788 1.00 86.94 153 GLU A N 1
ATOM 1151 C CA . GLU A 1 153 ? -17.894 -5.430 -3.933 1.00 86.94 153 GLU A CA 1
ATOM 1152 C C . GLU A 1 153 ? -18.854 -5.430 -2.749 1.00 86.94 153 GLU A C 1
ATOM 1154 O O . GLU A 1 153 ? -18.517 -5.066 -1.621 1.00 86.94 153 GLU A O 1
ATOM 1159 N N . THR A 1 154 ? -20.107 -5.803 -3.015 1.00 83.19 154 THR A N 1
ATOM 1160 C CA . THR A 1 154 ? -21.059 -6.053 -1.932 1.00 83.19 154 THR A CA 1
ATOM 1161 C C . THR A 1 154 ? -20.643 -7.316 -1.211 1.00 83.19 154 THR A C 1
ATOM 1163 O O . THR A 1 154 ? -20.363 -8.338 -1.834 1.00 83.19 154 THR A O 1
ATOM 1166 N N . ARG A 1 155 ? -20.662 -7.254 0.113 1.00 70.75 155 ARG A N 1
ATOM 1167 C CA . ARG A 1 155 ? -20.270 -8.346 0.984 1.00 70.75 155 ARG A CA 1
ATOM 1168 C C . ARG A 1 155 ? -21.323 -9.462 1.040 1.00 70.75 155 ARG A C 1
ATOM 1170 O O . ARG A 1 155 ? -21.968 -9.681 2.059 1.00 70.75 155 ARG A O 1
ATOM 1177 N N . ASN A 1 156 ? -21.523 -10.165 -0.067 1.00 66.25 156 ASN A N 1
ATOM 1178 C CA . ASN A 1 156 ? -22.442 -11.296 -0.146 1.00 66.25 156 ASN A CA 1
ATOM 1179 C C . ASN A 1 156 ? -21.694 -12.597 0.186 1.00 66.25 156 ASN A C 1
ATOM 1181 O O . ASN A 1 156 ? -20.692 -12.907 -0.446 1.00 66.25 156 ASN A O 1
ATOM 1185 N N . GLY A 1 157 ? -22.180 -13.377 1.156 1.00 57.88 157 GLY A N 1
ATOM 1186 C CA . GLY A 1 157 ? -21.668 -14.730 1.436 1.00 57.88 157 GLY A CA 1
ATOM 1187 C C . GLY A 1 157 ? -20.342 -14.820 2.207 1.00 57.88 157 GLY A C 1
ATOM 1188 O O . GLY A 1 157 ? -19.925 -15.924 2.548 1.00 57.88 157 GLY A O 1
ATOM 1189 N N . LEU A 1 158 ? -19.701 -13.694 2.535 1.00 53.59 158 LEU A N 1
ATOM 1190 C CA . LEU A 1 158 ? -18.615 -13.668 3.518 1.00 53.59 158 LEU A CA 1
ATOM 1191 C C . LEU A 1 158 ? -19.199 -13.784 4.936 1.00 53.59 158 LEU A C 1
ATOM 1193 O O . LEU A 1 158 ? -20.289 -13.252 5.166 1.00 53.59 158 LEU A O 1
ATOM 1197 N N . PRO A 1 159 ? -18.501 -14.435 5.895 1.00 51.31 159 PRO A N 1
ATOM 1198 C CA . PRO A 1 159 ? -18.928 -14.442 7.295 1.00 51.31 159 PRO A CA 1
ATOM 1199 C C . PRO A 1 159 ? -19.209 -13.007 7.717 1.00 51.31 159 PRO A C 1
ATOM 1201 O O . PRO A 1 159 ? -18.404 -12.148 7.358 1.00 51.31 159 PRO A O 1
ATOM 1204 N N . GLU A 1 160 ? -20.306 -12.721 8.425 1.00 50.19 160 GLU A N 1
ATOM 1205 C CA . GLU A 1 160 ? -20.532 -11.373 8.957 1.00 50.19 160 GLU A CA 1
ATOM 1206 C C . GLU A 1 160 ? -19.278 -10.915 9.711 1.00 50.19 160 GLU A C 1
ATOM 1208 O O . GLU A 1 160 ? -18.599 -11.703 10.371 1.00 50.19 160 GLU A O 1
ATOM 1213 N N . LEU A 1 161 ? -18.917 -9.635 9.566 1.00 47.69 161 LEU A N 1
ATOM 1214 C CA . LEU A 1 161 ? -17.850 -9.057 10.385 1.00 47.69 161 LEU A CA 1
ATOM 1215 C C . LEU A 1 161 ? -18.552 -9.085 11.710 1.00 47.69 161 LEU A C 1
ATOM 1217 O O . LEU A 1 161 ? -19.535 -8.359 11.831 1.00 47.69 161 LEU A O 1
ATOM 1221 N N . THR A 1 162 ? -18.134 -9.952 12.627 1.00 43.97 162 THR A N 1
ATOM 1222 C CA . THR A 1 162 ? -18.683 -9.937 13.971 1.00 43.97 162 THR A CA 1
ATOM 1223 C C . THR A 1 162 ? -18.511 -8.499 14.420 1.00 43.97 162 THR A C 1
ATOM 1225 O O . THR A 1 162 ? -17.355 -8.067 14.520 1.00 43.97 162 THR A O 1
ATOM 1228 N N . PRO A 1 163 ? -19.596 -7.710 14.557 1.00 42.81 163 PRO A N 1
ATOM 1229 C CA . PRO A 1 163 ? -19.460 -6.326 14.939 1.00 42.81 163 PRO A CA 1
ATOM 1230 C C . PRO A 1 163 ? -18.800 -6.393 16.295 1.00 42.81 163 PRO A C 1
ATOM 1232 O O . PRO A 1 163 ? -19.357 -6.942 17.249 1.00 42.81 163 PRO A O 1
ATOM 1235 N N . VAL A 1 164 ? -17.545 -5.972 16.352 1.00 47.44 164 VAL A N 1
ATOM 1236 C CA . VAL A 1 164 ? -16.840 -6.005 17.609 1.00 47.44 164 VAL A CA 1
ATOM 1237 C C . VAL A 1 164 ? -17.387 -4.806 18.360 1.00 47.44 164 VAL A C 1
ATOM 1239 O O . VAL A 1 164 ? -16.960 -3.679 18.125 1.00 47.44 164 VAL A O 1
ATOM 1242 N N . ILE A 1 165 ? -18.393 -5.050 19.203 1.00 53.97 165 ILE A N 1
ATOM 1243 C CA . ILE A 1 165 ? -18.941 -4.037 20.100 1.00 53.97 165 ILE A CA 1
ATOM 1244 C C . ILE A 1 165 ? -17.818 -3.686 21.065 1.00 53.97 165 ILE A C 1
ATOM 1246 O O . ILE A 1 165 ? -17.543 -4.404 22.028 1.00 53.97 165 ILE A O 1
ATOM 1250 N N . ILE A 1 166 ? -17.116 -2.605 20.753 1.00 56.03 166 ILE A N 1
ATOM 1251 C CA . ILE A 1 166 ? -16.119 -2.045 21.641 1.00 56.03 166 ILE A CA 1
ATOM 1252 C C . ILE A 1 166 ? -16.890 -1.377 22.780 1.00 56.03 166 ILE A C 1
ATOM 1254 O O . ILE A 1 166 ? -17.772 -0.561 22.512 1.00 56.03 166 ILE A O 1
ATOM 1258 N N . PRO A 1 167 ? -16.578 -1.679 24.046 1.00 63.41 167 PRO A N 1
ATOM 1259 C CA . PRO A 1 167 ? -17.121 -0.920 25.162 1.00 63.41 167 PRO A CA 1
ATOM 1260 C C . PRO A 1 167 ? -16.890 0.591 24.970 1.00 63.41 167 PRO A C 1
ATOM 1262 O O . PRO A 1 167 ? -15.781 0.996 24.618 1.00 63.41 167 PRO A O 1
ATOM 1265 N N . GLU A 1 168 ? -17.897 1.430 25.231 1.00 64.75 168 GLU A N 1
ATOM 1266 C CA . GLU A 1 168 ? -17.814 2.895 25.049 1.00 64.75 168 GLU A CA 1
ATOM 1267 C C . GLU A 1 168 ? -16.595 3.504 25.757 1.00 64.75 168 GLU A C 1
ATOM 1269 O O . GLU A 1 168 ? -15.865 4.325 25.205 1.00 64.75 168 GLU A O 1
ATOM 1274 N N . ASN A 1 169 ? -16.290 3.023 26.965 1.00 71.94 169 ASN A N 1
ATOM 1275 C CA . ASN A 1 169 ? -15.126 3.471 27.726 1.00 71.94 169 ASN A CA 1
ATOM 1276 C C . ASN A 1 169 ? -13.782 3.170 27.039 1.00 71.94 169 ASN A C 1
ATOM 1278 O O . ASN A 1 169 ? -12.775 3.786 27.376 1.00 71.94 169 ASN A O 1
ATOM 1282 N N . LEU A 1 170 ? -13.735 2.200 26.128 1.00 67.38 170 LEU A N 1
ATOM 1283 C CA . LEU A 1 170 ? -12.555 1.845 25.357 1.00 67.38 170 LEU A CA 1
ATOM 1284 C C . LEU A 1 170 ? -12.483 2.663 24.060 1.00 67.38 170 LEU A C 1
ATOM 1286 O O . LEU A 1 170 ? -11.385 3.070 23.692 1.00 67.38 170 LEU A O 1
ATOM 1290 N N . ILE A 1 171 ? -13.623 3.001 23.447 1.00 66.44 171 ILE A N 1
ATOM 1291 C CA . ILE A 1 171 ? -13.699 3.971 22.339 1.00 66.44 171 ILE A CA 1
ATOM 1292 C C . ILE A 1 171 ? -13.131 5.323 22.786 1.00 66.44 171 ILE A C 1
ATOM 1294 O O . ILE A 1 171 ? -12.201 5.834 22.164 1.00 66.44 171 ILE A O 1
ATOM 1298 N N . GLU A 1 172 ? -13.587 5.850 23.924 1.00 70.31 172 GLU A N 1
ATOM 1299 C CA . GLU A 1 172 ? -13.110 7.134 24.462 1.00 70.31 172 GLU A CA 1
ATOM 1300 C C . GLU A 1 172 ? -11.604 7.139 24.762 1.00 70.31 172 GLU A C 1
ATOM 1302 O O . GLU A 1 172 ? -10.895 8.125 24.538 1.00 70.31 172 GLU A O 1
ATOM 1307 N N . LYS A 1 173 ? -11.064 6.000 25.204 1.00 74.50 173 LYS A N 1
ATOM 1308 C CA . LYS A 1 173 ? -9.620 5.835 25.397 1.00 74.50 173 LYS A CA 1
ATOM 1309 C C . LYS A 1 173 ? -8.846 5.885 24.079 1.00 74.50 173 LYS A C 1
ATOM 1311 O O . LYS A 1 173 ? -7.770 6.481 24.049 1.00 74.50 173 LYS A O 1
ATOM 1316 N N . ILE A 1 174 ? -9.373 5.292 23.006 1.00 72.31 174 ILE A N 1
ATOM 1317 C CA . ILE A 1 174 ? -8.736 5.354 21.685 1.00 72.31 174 ILE A CA 1
ATOM 1318 C C . ILE A 1 174 ? -8.814 6.780 21.126 1.00 72.31 174 ILE A C 1
ATOM 1320 O O . ILE A 1 174 ? -7.796 7.296 20.670 1.00 72.31 174 ILE A O 1
ATOM 1324 N N . LYS A 1 175 ? -9.960 7.466 21.245 1.00 71.50 175 LYS A N 1
ATOM 1325 C CA . LYS A 1 175 ? -10.090 8.882 20.854 1.00 71.50 175 LYS A CA 1
ATOM 1326 C C . LYS A 1 175 ? -9.047 9.754 21.556 1.00 71.50 175 LYS A C 1
ATOM 1328 O O . LYS A 1 175 ? -8.328 10.517 20.913 1.00 71.50 175 LYS A O 1
ATOM 1333 N N . LYS A 1 176 ? -8.895 9.585 22.875 1.00 77.06 176 LYS A N 1
ATOM 1334 C CA . LYS A 1 176 ? -7.894 10.314 23.664 1.00 77.06 176 LYS A CA 1
ATOM 1335 C C . LYS A 1 176 ? -6.467 10.041 23.190 1.00 77.06 176 LYS A C 1
ATOM 1337 O O . LYS A 1 176 ? -5.687 10.983 23.081 1.00 77.06 176 LYS A O 1
ATOM 1342 N N . LEU A 1 177 ? -6.136 8.787 22.882 1.00 75.12 177 LEU A N 1
ATOM 1343 C CA . LEU A 1 177 ? -4.831 8.422 22.331 1.00 75.12 177 LEU A CA 1
ATOM 1344 C C . LEU A 1 177 ? -4.567 9.117 20.989 1.00 75.12 177 LEU A C 1
ATOM 1346 O O . LEU A 1 177 ? -3.485 9.660 20.790 1.00 75.12 177 LEU A O 1
ATOM 1350 N N . PHE A 1 178 ? -5.553 9.151 20.088 1.00 72.19 178 PHE A N 1
ATOM 1351 C CA . PHE A 1 178 ? -5.421 9.837 18.800 1.00 72.19 178 PHE A CA 1
ATOM 1352 C C . PHE A 1 178 ? -5.149 11.335 18.993 1.00 72.19 178 PHE A C 1
ATOM 1354 O O . PHE A 1 178 ? -4.217 11.877 18.398 1.00 72.19 178 PHE A O 1
ATOM 1361 N N . THR A 1 179 ? -5.889 11.993 19.889 1.00 72.75 179 THR A N 1
ATOM 1362 C CA . THR A 1 179 ? -5.665 13.403 20.242 1.00 72.75 179 THR A CA 1
ATOM 1363 C C . THR A 1 179 ? -4.273 13.636 20.843 1.00 72.75 179 THR A C 1
ATOM 1365 O O . THR A 1 179 ? -3.598 14.602 20.485 1.00 72.75 179 THR A O 1
ATOM 1368 N N . GLN A 1 180 ? -3.805 12.746 21.723 1.00 72.94 180 GLN A N 1
ATOM 1369 C CA . GLN A 1 180 ? -2.477 12.842 22.341 1.00 72.94 180 GLN A CA 1
ATOM 1370 C C . GLN A 1 180 ? -1.348 12.686 21.320 1.00 72.94 180 GLN A C 1
ATOM 1372 O O . GLN A 1 180 ? -0.398 13.473 21.334 1.00 72.94 180 GLN A O 1
ATOM 1377 N N . ILE A 1 181 ? -1.463 11.728 20.401 1.00 65.50 181 ILE A N 1
ATOM 1378 C CA . ILE A 1 181 ? -0.461 11.522 19.356 1.00 65.50 181 ILE A CA 1
ATOM 1379 C C . ILE A 1 181 ? -0.430 12.715 18.405 1.00 65.50 181 ILE A C 1
ATOM 1381 O O . ILE A 1 181 ? 0.654 13.199 18.101 1.00 65.50 181 ILE A O 1
ATOM 1385 N N . ARG A 1 182 ? -1.583 13.261 18.007 1.00 63.94 182 ARG A N 1
ATOM 1386 C CA . ARG A 1 182 ? -1.630 14.485 17.189 1.00 63.94 182 ARG A CA 1
ATOM 1387 C C . ARG A 1 182 ? -0.936 15.667 17.853 1.00 63.94 182 ARG A C 1
ATOM 1389 O O . ARG A 1 182 ? -0.223 16.413 17.196 1.00 63.94 182 ARG A O 1
ATOM 1396 N N . SER A 1 183 ? -1.113 15.825 19.165 1.00 69.25 183 SER A N 1
ATOM 1397 C CA . SER A 1 183 ? -0.450 16.898 19.912 1.00 69.25 183 SER A CA 1
ATOM 1398 C C . SER A 1 183 ? 1.069 16.711 20.039 1.00 69.25 183 SER A C 1
ATOM 1400 O O . SER A 1 183 ? 1.783 17.681 20.282 1.00 69.25 183 SER A O 1
ATOM 1402 N N . ASN A 1 184 ? 1.575 15.481 19.877 1.00 69.56 184 ASN A N 1
ATOM 1403 C CA . ASN A 1 184 ? 3.005 15.175 19.927 1.00 69.56 184 ASN A CA 1
ATOM 1404 C C . ASN A 1 184 ? 3.373 13.942 19.064 1.00 69.56 184 ASN A C 1
ATOM 1406 O O . ASN A 1 184 ? 3.646 12.859 19.610 1.00 69.56 184 ASN A O 1
ATOM 1410 N N . PRO A 1 185 ? 3.433 14.096 17.726 1.00 61.44 185 PRO A N 1
ATOM 1411 C CA . PRO A 1 185 ? 3.598 12.973 16.796 1.00 61.44 185 PRO A CA 1
ATOM 1412 C C . PRO A 1 185 ? 4.904 12.195 16.997 1.00 61.44 185 PRO A C 1
ATOM 1414 O O . PRO A 1 185 ? 4.939 10.972 16.859 1.00 61.44 185 PRO A O 1
ATOM 1417 N N . ASN A 1 186 ? 5.963 12.879 17.442 1.00 62.19 186 ASN A N 1
ATOM 1418 C CA . ASN A 1 186 ? 7.287 12.296 17.700 1.00 62.19 186 ASN A CA 1
ATOM 1419 C C . ASN A 1 186 ? 7.282 11.214 18.793 1.00 62.19 186 ASN A C 1
ATOM 1421 O O . ASN A 1 186 ? 8.228 10.440 18.915 1.00 62.19 186 ASN A O 1
ATOM 1425 N N . SER A 1 187 ? 6.216 11.141 19.591 1.00 66.38 187 SER A N 1
ATOM 1426 C CA . SER A 1 187 ? 6.049 10.151 20.659 1.00 66.38 187 SER A CA 1
ATOM 1427 C C . SER A 1 187 ? 4.995 9.081 20.347 1.00 66.38 187 SER A C 1
ATOM 1429 O O . SER A 1 187 ? 4.623 8.307 21.226 1.00 66.38 187 SER A O 1
ATOM 1431 N N . MET A 1 188 ? 4.557 8.973 19.088 1.00 61.19 188 MET A N 1
ATOM 1432 C CA . MET A 1 188 ? 3.525 8.028 18.650 1.00 61.19 188 MET A CA 1
ATOM 1433 C C . MET A 1 188 ? 3.796 6.577 19.073 1.00 61.19 188 MET A C 1
ATOM 1435 O O . MET A 1 188 ? 2.970 5.961 19.739 1.00 61.19 188 MET A O 1
ATOM 1439 N N . GLN A 1 189 ? 4.953 6.013 18.708 1.00 55.91 189 GLN A N 1
ATOM 1440 C CA . GLN A 1 189 ? 5.289 4.617 19.026 1.00 55.91 189 GLN A CA 1
ATOM 1441 C C . GLN A 1 189 ? 5.293 4.322 20.538 1.00 55.91 189 GLN A C 1
ATOM 1443 O O . GLN A 1 189 ? 4.593 3.394 20.951 1.00 55.91 189 GLN A O 1
ATOM 1448 N N . PRO A 1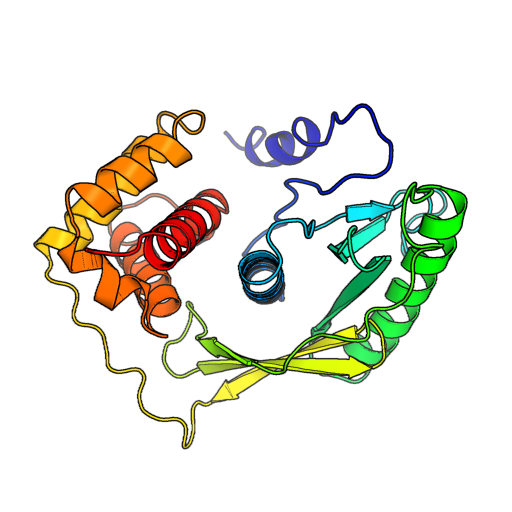 190 ? 6.010 5.080 21.394 1.00 63.00 190 PRO A N 1
ATOM 1449 C CA . PRO A 1 190 ? 5.974 4.831 22.833 1.00 63.00 190 PRO A CA 1
ATOM 1450 C C . PRO A 1 190 ? 4.582 5.047 23.447 1.00 63.00 190 PRO A C 1
ATOM 1452 O O . PRO A 1 190 ? 4.207 4.284 24.339 1.00 63.00 190 PRO A O 1
ATOM 1455 N N . GLN A 1 191 ? 3.785 6.006 22.960 1.00 68.69 191 GLN A N 1
ATOM 1456 C CA . GLN A 1 191 ? 2.399 6.189 23.411 1.00 68.69 191 GLN A CA 1
ATOM 1457 C C . GLN A 1 191 ? 1.510 4.989 23.059 1.00 68.69 191 GLN A C 1
ATOM 1459 O O . GLN A 1 191 ? 0.790 4.492 23.921 1.00 68.69 191 GLN A O 1
ATOM 1464 N N . ILE A 1 192 ? 1.601 4.468 21.833 1.00 65.50 192 ILE A N 1
ATOM 1465 C CA . ILE A 1 192 ? 0.828 3.297 21.394 1.00 65.50 192 ILE A CA 1
ATOM 1466 C C . ILE A 1 192 ? 1.233 2.044 22.175 1.00 65.50 192 ILE A C 1
ATOM 1468 O O . ILE A 1 192 ? 0.369 1.294 22.627 1.00 65.50 192 ILE A O 1
ATOM 1472 N N . ILE A 1 193 ? 2.535 1.820 22.380 1.00 64.56 193 ILE A N 1
ATOM 1473 C CA . ILE A 1 193 ? 3.033 0.694 23.184 1.00 64.56 193 ILE A CA 1
ATOM 1474 C C . ILE A 1 193 ? 2.500 0.774 24.615 1.00 64.56 193 ILE A C 1
ATOM 1476 O O . ILE A 1 193 ? 2.012 -0.224 25.146 1.00 64.56 193 ILE A O 1
ATOM 1480 N N . THR A 1 194 ? 2.575 1.955 25.227 1.00 75.44 194 THR A N 1
ATOM 1481 C CA . THR A 1 194 ? 2.071 2.194 26.585 1.00 75.44 194 THR A CA 1
ATOM 1482 C C . THR A 1 194 ? 0.570 1.937 26.646 1.00 75.44 194 THR A C 1
ATOM 1484 O O . THR A 1 194 ? 0.110 1.148 27.466 1.00 75.44 194 THR A O 1
ATOM 1487 N N . PHE A 1 195 ? -0.183 2.492 25.701 1.00 80.12 195 PHE A N 1
ATOM 1488 C CA . PHE A 1 195 ? -1.624 2.325 25.619 1.00 80.12 195 PHE A CA 1
ATOM 1489 C C . PHE A 1 195 ? -2.060 0.861 25.499 1.00 80.12 195 PHE A C 1
ATOM 1491 O O . PHE A 1 195 ? -2.950 0.431 26.232 1.00 80.12 195 PHE A O 1
ATOM 1498 N N . VAL A 1 196 ? -1.440 0.084 24.604 1.00 70.69 196 VAL A N 1
ATOM 1499 C CA . VAL A 1 196 ? -1.781 -1.337 24.416 1.00 70.69 196 VAL A CA 1
ATOM 1500 C C . VAL A 1 196 ? -1.451 -2.146 25.675 1.00 70.69 196 VAL A C 1
ATOM 1502 O O . VAL A 1 196 ? -2.230 -3.018 26.059 1.00 70.69 196 VAL A O 1
ATOM 1505 N N . ARG A 1 197 ? -0.344 -1.829 26.362 1.00 73.31 197 ARG A N 1
ATOM 1506 C CA . ARG A 1 197 ? 0.034 -2.465 27.639 1.00 73.31 197 ARG A CA 1
ATOM 1507 C C . ARG A 1 197 ? -0.931 -2.134 28.775 1.00 73.31 197 ARG A C 1
ATOM 1509 O O . ARG A 1 197 ? -1.260 -3.017 29.558 1.00 73.31 197 ARG A O 1
ATOM 1516 N N . GLU A 1 198 ? -1.387 -0.889 28.861 1.00 80.81 198 GLU A N 1
ATOM 1517 C CA . GLU A 1 19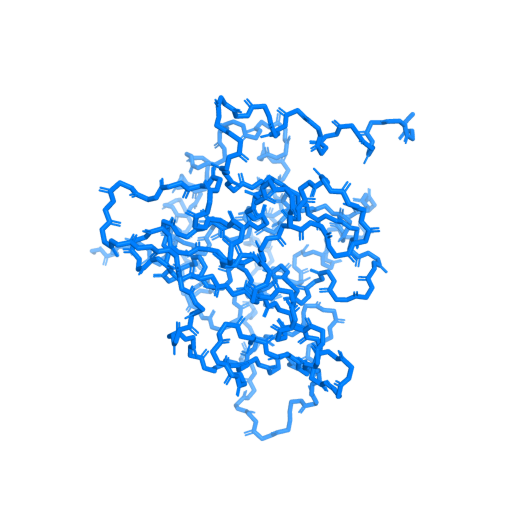8 ? -2.338 -0.433 29.884 1.00 80.81 198 GLU A CA 1
ATOM 1518 C C . GLU A 1 198 ? -3.776 -0.889 29.603 1.00 80.81 198 GLU A C 1
ATOM 1520 O O . GLU A 1 198 ? -4.610 -0.946 30.508 1.00 80.81 198 GLU A O 1
ATOM 1525 N N . ASN A 1 199 ? -4.080 -1.241 28.352 1.00 73.19 199 ASN A N 1
ATOM 1526 C CA . ASN A 1 199 ? -5.410 -1.651 27.917 1.00 73.19 199 ASN A CA 1
ATOM 1527 C C . ASN A 1 199 ? -5.375 -3.019 27.219 1.00 73.19 199 ASN A C 1
ATOM 1529 O O . ASN A 1 199 ? -5.889 -3.133 26.111 1.00 73.19 199 ASN A O 1
ATOM 1533 N N . PRO A 1 200 ? -4.865 -4.097 27.846 1.00 73.31 200 PRO A N 1
ATOM 1534 C CA . PRO A 1 200 ? -4.657 -5.386 27.174 1.00 73.31 200 PRO A CA 1
ATOM 1535 C C . PRO A 1 200 ? -5.957 -6.002 26.639 1.00 73.31 200 PRO A C 1
ATOM 1537 O O . PRO A 1 200 ? -5.945 -6.764 25.675 1.00 73.31 200 PRO A O 1
ATOM 1540 N N . LYS A 1 201 ? -7.106 -5.615 27.210 1.00 70.88 201 LYS A N 1
ATOM 1541 C CA . LYS A 1 201 ? -8.436 -5.991 26.717 1.00 70.88 201 LYS A CA 1
ATOM 1542 C C . LYS A 1 201 ? -8.713 -5.515 25.294 1.00 70.88 201 LYS A C 1
ATOM 1544 O O . LYS A 1 201 ? -9.599 -6.083 24.685 1.00 70.88 201 LYS A O 1
ATOM 1549 N N . ILE A 1 202 ? -7.983 -4.533 24.759 1.00 68.81 202 ILE A N 1
ATOM 1550 C CA . ILE A 1 202 ? -8.128 -4.068 23.374 1.00 68.81 202 ILE A CA 1
ATOM 1551 C C . ILE A 1 202 ? -7.495 -5.029 22.363 1.00 68.81 202 ILE A C 1
ATOM 1553 O O . ILE A 1 202 ? -7.857 -5.024 21.192 1.00 68.81 202 ILE A O 1
ATOM 1557 N N . ILE A 1 203 ? -6.560 -5.875 22.803 1.00 62.41 203 ILE A N 1
ATOM 1558 C CA . ILE A 1 203 ? -5.755 -6.714 21.912 1.00 62.41 203 ILE A CA 1
ATOM 1559 C C . ILE A 1 203 ? -6.626 -7.689 21.104 1.00 62.41 203 ILE A C 1
ATOM 1561 O O . ILE A 1 203 ? -6.460 -7.716 19.889 1.00 62.41 203 ILE A O 1
ATOM 1565 N N . PRO A 1 204 ? -7.591 -8.437 21.681 1.00 57.34 204 PRO A N 1
ATOM 1566 C CA . PRO A 1 204 ? -8.485 -9.290 20.890 1.00 57.34 204 PRO A CA 1
ATOM 1567 C C . PRO A 1 204 ? -9.301 -8.523 19.836 1.00 57.34 204 PRO A C 1
ATOM 1569 O O . PRO A 1 204 ? -9.570 -9.053 18.764 1.00 57.34 204 PRO A O 1
ATOM 1572 N N . TYR A 1 205 ? -9.643 -7.263 20.121 1.00 58.78 205 TYR A N 1
ATOM 1573 C CA . TYR A 1 205 ? -10.420 -6.381 19.247 1.00 58.78 205 TYR A CA 1
ATOM 1574 C C . TYR A 1 205 ? -9.561 -5.914 18.064 1.00 58.78 205 TYR A C 1
ATOM 1576 O O . TYR A 1 205 ? -10.001 -5.949 16.919 1.00 58.78 205 TYR A O 1
ATOM 1584 N N . LEU A 1 206 ? -8.302 -5.555 18.334 1.00 60.38 206 LEU A N 1
ATOM 1585 C CA . LEU A 1 206 ? -7.324 -5.140 17.325 1.00 60.38 206 LEU A CA 1
ATOM 1586 C C . LEU A 1 206 ? -6.703 -6.314 16.554 1.00 60.38 206 LEU A C 1
ATOM 1588 O O . LEU A 1 206 ? -6.183 -6.102 15.466 1.00 60.38 206 LEU A O 1
ATOM 1592 N N . LYS A 1 207 ? -6.737 -7.540 17.090 1.00 54.38 207 LYS A N 1
ATOM 1593 C CA . LYS A 1 207 ? -6.290 -8.759 16.391 1.00 54.38 207 LYS A CA 1
ATOM 1594 C C . LYS A 1 207 ? -7.347 -9.330 15.439 1.00 54.38 207 LYS A C 1
ATOM 1596 O O . LYS A 1 207 ? -6.999 -10.105 14.555 1.00 54.38 207 LYS A O 1
ATOM 1601 N N . GLY A 1 208 ? -8.622 -8.979 15.610 1.00 47.59 208 GLY A N 1
ATOM 1602 C CA . GLY A 1 208 ? -9.695 -9.416 14.716 1.00 47.59 208 GLY A CA 1
ATOM 1603 C C . GLY A 1 208 ? -9.707 -8.663 13.380 1.00 47.59 208 GLY A C 1
ATOM 1604 O O . GLY A 1 208 ? -9.254 -7.523 13.287 1.00 47.59 208 GLY A O 1
ATOM 1605 N N . THR A 1 209 ? -10.324 -9.261 12.355 1.00 40.69 209 THR A N 1
ATOM 1606 C CA . THR A 1 209 ? -10.593 -8.660 11.026 1.00 40.69 209 THR A CA 1
ATOM 1607 C C . THR A 1 209 ? -11.384 -7.344 11.103 1.00 40.69 209 THR A C 1
ATOM 1609 O O . THR A 1 209 ? -11.442 -6.582 10.143 1.00 40.69 209 THR A O 1
ATOM 1612 N N . ALA A 1 210 ? -11.973 -7.057 12.265 1.00 39.62 210 ALA A N 1
ATOM 1613 C CA . ALA A 1 210 ? -12.672 -5.825 12.579 1.00 39.62 210 ALA A CA 1
ATOM 1614 C C . ALA A 1 210 ? -11.753 -4.647 12.929 1.00 39.62 210 ALA A C 1
ATOM 1616 O O . ALA A 1 210 ? -12.280 -3.560 13.101 1.00 39.62 210 ALA A O 1
ATOM 1617 N N . ALA A 1 211 ? -10.423 -4.785 13.007 1.00 44.94 211 ALA A N 1
ATOM 1618 C CA . ALA A 1 211 ? -9.546 -3.645 13.300 1.00 44.94 211 ALA A CA 1
ATOM 1619 C C . ALA A 1 211 ? -9.794 -2.460 12.346 1.00 44.94 211 ALA A C 1
ATOM 1621 O O . ALA A 1 211 ? -9.919 -1.331 12.800 1.00 44.94 211 ALA A O 1
ATOM 1622 N N . ALA A 1 212 ? -9.984 -2.716 11.051 1.00 40.72 212 ALA A N 1
ATOM 1623 C CA . ALA A 1 212 ? -10.319 -1.687 10.066 1.00 40.72 212 ALA A CA 1
ATOM 1624 C C . ALA A 1 212 ? -11.750 -1.120 10.213 1.00 40.72 212 ALA A C 1
ATOM 1626 O O . ALA A 1 212 ? -11.966 0.052 9.919 1.00 40.72 212 ALA A O 1
ATOM 1627 N N . VAL A 1 213 ? -12.700 -1.898 10.750 1.00 40.00 213 VAL A N 1
ATOM 1628 C CA . VAL A 1 213 ? -14.046 -1.417 11.128 1.00 40.00 213 VAL A CA 1
ATOM 1629 C C . VAL A 1 213 ? -13.980 -0.567 12.390 1.00 40.00 213 VAL A C 1
ATOM 1631 O O . VAL A 1 213 ? -14.610 0.470 12.434 1.00 40.00 213 VAL A O 1
ATOM 1634 N N . ILE A 1 214 ? -13.185 -0.972 13.381 1.00 46.81 214 ILE A N 1
ATOM 1635 C CA . ILE A 1 214 ? -12.906 -0.238 14.620 1.00 46.81 214 ILE A CA 1
ATOM 1636 C C . ILE A 1 214 ? -12.247 1.106 14.296 1.00 46.81 214 ILE A C 1
ATOM 1638 O O . ILE A 1 214 ? -12.584 2.126 14.880 1.00 46.81 214 ILE A O 1
ATOM 1642 N N . ILE A 1 215 ? -11.324 1.121 13.336 1.00 48.12 215 ILE A N 1
ATOM 1643 C CA . ILE A 1 215 ? -10.708 2.346 12.828 1.00 48.12 215 ILE A CA 1
ATOM 1644 C C . ILE A 1 215 ? -11.762 3.189 12.097 1.00 48.12 215 ILE A C 1
ATOM 1646 O O . ILE A 1 215 ? -11.874 4.371 12.389 1.00 48.12 215 ILE A O 1
ATOM 1650 N N . GLY A 1 216 ? -12.579 2.589 11.225 1.00 44.47 216 GLY A N 1
ATOM 1651 C CA . GLY A 1 216 ? -13.682 3.261 10.527 1.00 44.47 216 GLY A CA 1
ATOM 1652 C C . GLY A 1 216 ? -14.725 3.884 11.461 1.00 44.47 216 GLY A C 1
ATOM 1653 O O . GLY A 1 216 ? -15.064 5.048 11.292 1.00 44.47 216 GLY A O 1
ATOM 1654 N N . THR A 1 217 ? -15.167 3.169 12.496 1.00 44.41 217 THR A N 1
ATOM 1655 C CA . THR A 1 217 ? -16.163 3.652 13.464 1.00 44.41 217 THR A CA 1
ATOM 1656 C C . THR A 1 217 ? -15.593 4.687 14.424 1.00 44.41 217 THR A C 1
ATOM 1658 O O . THR A 1 217 ? -16.292 5.624 14.779 1.00 44.41 217 THR A O 1
ATOM 1661 N N . ILE A 1 218 ? -14.313 4.599 14.803 1.00 48.03 218 ILE A N 1
ATOM 1662 C CA . ILE A 1 218 ? -13.648 5.659 15.582 1.00 48.03 218 ILE A CA 1
ATOM 1663 C C . ILE A 1 218 ? -13.451 6.918 14.730 1.00 48.03 218 ILE A C 1
ATOM 1665 O O . ILE A 1 218 ? -13.581 8.026 15.245 1.00 48.03 218 ILE A O 1
ATOM 1669 N N . LEU A 1 219 ? -13.180 6.770 13.430 1.00 44.25 219 LEU A N 1
ATOM 1670 C CA . LEU A 1 219 ? -13.175 7.890 12.488 1.00 44.25 219 LEU A CA 1
ATOM 1671 C C . LEU A 1 219 ? -14.581 8.506 12.364 1.00 44.25 219 LEU A C 1
ATOM 1673 O O . LEU A 1 219 ? -14.690 9.727 12.383 1.00 44.25 219 LEU A O 1
ATOM 1677 N N . GLU A 1 220 ? -15.642 7.694 12.308 1.00 40.28 220 GLU A N 1
ATOM 1678 C CA . GLU A 1 220 ? -17.047 8.139 12.247 1.00 40.28 220 GLU A CA 1
ATOM 1679 C C . GLU A 1 220 ? -17.516 8.851 13.536 1.00 40.28 220 GLU A C 1
ATOM 1681 O O . GLU A 1 220 ? -18.191 9.877 13.467 1.00 40.28 220 GLU A O 1
ATOM 1686 N N . ASP A 1 221 ? -17.097 8.381 14.715 1.00 35.44 221 ASP A N 1
ATOM 1687 C CA . ASP A 1 221 ? -17.532 8.917 16.017 1.00 35.44 221 ASP A CA 1
ATOM 1688 C C . ASP A 1 221 ? -16.755 10.151 16.499 1.00 35.44 221 ASP A C 1
ATOM 1690 O O . ASP A 1 221 ? -17.198 10.846 17.411 1.00 35.44 221 ASP A O 1
ATOM 1694 N N . VAL A 1 222 ? -15.575 10.442 15.946 1.00 40.44 222 VAL A N 1
ATOM 1695 C CA . VAL A 1 222 ? -14.888 11.725 16.203 1.00 40.44 222 VAL A CA 1
ATOM 1696 C C . VAL A 1 222 ? -15.326 12.792 15.184 1.00 40.44 222 VAL A C 1
ATOM 1698 O O . VAL A 1 222 ? -15.186 13.992 15.421 1.00 40.44 222 VAL A O 1
ATOM 1701 N N . VAL A 1 223 ? -15.923 12.375 14.061 1.00 40.19 223 VAL A N 1
ATOM 1702 C CA . VAL A 1 223 ? -16.480 13.255 13.022 1.00 40.19 223 VAL A CA 1
ATOM 1703 C C . VAL A 1 223 ? -17.709 14.035 13.506 1.00 40.19 223 VAL A C 1
ATOM 1705 O O . VAL A 1 223 ? -17.916 15.164 13.055 1.00 40.19 223 VAL A O 1
ATOM 1708 N N . THR A 1 224 ? -18.480 13.512 14.460 1.00 44.62 224 THR A N 1
ATOM 1709 C CA . THR A 1 224 ? -19.693 14.168 14.980 1.00 44.62 224 THR A CA 1
ATOM 1710 C C . THR A 1 224 ? -19.432 15.323 15.959 1.00 44.62 224 THR A C 1
ATOM 1712 O O . THR A 1 224 ? -20.307 16.174 16.102 1.00 44.62 224 THR A O 1
ATOM 1715 N N . GLU A 1 225 ? -18.231 15.449 16.546 1.00 39.84 225 GLU A N 1
ATOM 1716 C CA . GLU A 1 225 ? -17.849 16.586 17.418 1.00 39.84 225 GLU A CA 1
ATOM 1717 C C . GLU A 1 225 ? -16.924 17.631 16.755 1.00 39.84 225 GLU A C 1
ATOM 1719 O O . GLU A 1 225 ? -16.447 18.556 17.409 1.00 39.84 225 GLU A O 1
ATOM 1724 N N . GLY A 1 226 ? -16.734 17.562 15.432 1.00 37.78 226 GLY A N 1
ATOM 1725 C CA . GLY A 1 226 ? -16.223 18.684 14.640 1.00 37.78 226 GLY A CA 1
ATOM 1726 C C . GLY A 1 226 ? -14.700 18.842 14.604 1.00 37.78 226 GLY A C 1
ATOM 1727 O O . GLY A 1 226 ? -14.142 19.660 15.323 1.00 37.78 226 GLY A O 1
ATOM 1728 N N . ALA A 1 227 ? -14.044 18.140 13.671 1.00 36.56 227 ALA A N 1
ATOM 1729 C CA . ALA A 1 227 ? -12.816 18.582 12.987 1.00 36.56 227 ALA A CA 1
ATOM 1730 C C . ALA A 1 227 ? -12.369 17.562 11.917 1.00 36.56 227 ALA A C 1
ATOM 1732 O O . ALA A 1 227 ? -11.409 16.845 12.137 1.00 36.56 227 ALA A O 1
ATOM 1733 N N . GLY A 1 228 ? -13.045 17.477 10.762 1.00 37.22 228 GLY A N 1
ATOM 1734 C CA . GLY A 1 228 ? -12.462 17.007 9.483 1.00 37.22 228 GLY A CA 1
ATOM 1735 C C . GLY A 1 228 ? -11.471 15.823 9.489 1.00 37.22 228 GLY A C 1
ATOM 1736 O O . GLY A 1 228 ? -10.469 15.885 8.789 1.00 37.22 228 GLY A O 1
ATOM 1737 N N . ILE A 1 229 ? -11.721 14.759 10.259 1.00 43.59 229 ILE A N 1
ATOM 1738 C CA . ILE A 1 229 ? -10.755 13.662 10.472 1.00 43.59 229 ILE A CA 1
ATOM 1739 C C . ILE A 1 229 ? -10.677 12.680 9.304 1.00 43.59 229 ILE A C 1
ATOM 1741 O O . ILE A 1 229 ? -9.630 12.069 9.095 1.00 43.59 229 ILE A O 1
ATOM 1745 N N . ALA A 1 230 ? -11.745 12.551 8.514 1.00 39.94 230 ALA A N 1
ATOM 1746 C CA . ALA A 1 230 ? -11.712 11.723 7.313 1.00 39.94 230 ALA A CA 1
ATOM 1747 C C . ALA A 1 230 ? -10.587 12.150 6.347 1.00 39.94 230 ALA A C 1
ATOM 1749 O O . ALA A 1 230 ? -10.081 11.301 5.624 1.00 39.94 230 ALA A O 1
ATOM 1750 N N . ASP A 1 231 ? -10.150 13.418 6.408 1.00 40.81 231 ASP A N 1
ATOM 1751 C CA . ASP A 1 231 ? -9.100 14.010 5.571 1.00 40.81 231 ASP A CA 1
ATOM 1752 C C . ASP A 1 231 ? -7.666 13.865 6.148 1.00 40.81 231 ASP A C 1
ATOM 1754 O O . ASP A 1 231 ? -6.724 14.371 5.541 1.00 40.81 231 ASP A O 1
ATOM 1758 N N . ASP A 1 232 ? -7.462 13.193 7.293 1.00 50.59 232 ASP A N 1
ATOM 1759 C CA . ASP A 1 232 ? -6.178 13.193 8.016 1.00 50.59 232 ASP A CA 1
ATOM 1760 C C . ASP A 1 232 ? -5.494 11.811 8.047 1.00 50.59 232 ASP A C 1
ATOM 1762 O O . ASP A 1 232 ? -5.828 10.929 8.850 1.00 50.59 232 ASP A O 1
ATOM 1766 N N . TRP A 1 233 ? -4.490 11.645 7.181 1.00 48.03 233 TRP A N 1
ATOM 1767 C CA . TRP A 1 233 ? -3.604 10.477 7.068 1.00 48.03 233 TRP A CA 1
ATOM 1768 C C . TRP A 1 233 ? -2.999 10.020 8.405 1.00 48.03 233 TRP A C 1
ATOM 1770 O O . TRP A 1 233 ? -2.757 8.824 8.601 1.00 48.03 233 TRP A O 1
ATOM 1780 N N . GLN A 1 234 ? -2.801 10.944 9.354 1.00 51.59 234 GLN A N 1
ATOM 1781 C CA . GLN A 1 234 ? -2.257 10.648 10.681 1.00 51.59 234 GLN A CA 1
ATOM 1782 C C . GLN A 1 234 ? -3.132 9.631 11.423 1.00 51.59 234 GLN A C 1
ATOM 1784 O O . GLN A 1 234 ? -2.621 8.745 12.109 1.00 51.59 234 GLN A O 1
ATOM 1789 N N . SER A 1 235 ? -4.448 9.686 11.218 1.00 52.31 235 SER A N 1
ATOM 1790 C CA . SER A 1 235 ? -5.405 8.757 11.822 1.00 52.31 235 SER A CA 1
ATOM 1791 C C . SER A 1 235 ? -5.185 7.320 11.345 1.00 52.31 235 SER A C 1
ATOM 1793 O O . SER A 1 235 ? -5.258 6.387 12.144 1.00 52.31 235 SER A O 1
ATOM 1795 N N . PHE A 1 236 ? -4.840 7.136 10.068 1.00 54.56 236 PHE A N 1
ATOM 1796 C CA . PHE A 1 236 ? -4.548 5.827 9.480 1.00 54.56 236 PHE A CA 1
ATOM 1797 C C . PHE A 1 236 ? -3.202 5.268 9.954 1.00 54.56 236 PHE A C 1
ATOM 1799 O O . PHE A 1 236 ? -3.083 4.068 10.215 1.00 54.56 236 PHE A O 1
ATOM 1806 N N . ILE A 1 237 ? -2.197 6.125 10.149 1.00 53.72 237 ILE A N 1
ATOM 1807 C CA . ILE A 1 237 ? -0.901 5.709 10.700 1.00 53.72 237 ILE A CA 1
ATOM 1808 C C . ILE A 1 237 ? -1.019 5.286 12.163 1.00 53.72 237 ILE A C 1
ATOM 1810 O O . ILE A 1 237 ? -0.468 4.249 12.543 1.00 53.72 237 ILE A O 1
ATOM 1814 N N . ILE A 1 238 ? -1.753 6.045 12.980 1.00 58.03 238 ILE A N 1
ATOM 1815 C CA . ILE A 1 238 ? -1.996 5.704 14.386 1.00 58.03 238 ILE A CA 1
ATOM 1816 C C . ILE A 1 238 ? -2.727 4.363 14.474 1.00 58.03 238 ILE A C 1
ATOM 1818 O O . ILE A 1 238 ? -2.268 3.440 15.149 1.00 58.03 238 ILE A O 1
ATOM 1822 N N . ALA A 1 239 ? -3.823 4.235 13.729 1.00 57.94 239 ALA A N 1
ATOM 1823 C CA . ALA A 1 239 ? -4.623 3.027 13.593 1.00 57.94 239 ALA A CA 1
ATOM 1824 C C . ALA A 1 239 ? -3.786 1.779 13.260 1.00 57.94 239 ALA A C 1
ATOM 1826 O O . ALA A 1 239 ? -3.861 0.743 13.928 1.00 57.94 239 ALA A O 1
ATOM 1827 N N . ARG A 1 240 ? -2.913 1.901 12.264 1.00 55.81 240 ARG A N 1
ATOM 1828 C CA . ARG A 1 240 ? -1.974 0.860 11.861 1.00 55.81 240 ARG A CA 1
ATOM 1829 C C . ARG A 1 240 ? -0.941 0.528 12.933 1.00 55.81 240 ARG A C 1
ATOM 1831 O O . ARG A 1 240 ? -0.641 -0.643 13.163 1.00 55.81 240 ARG A O 1
ATOM 1838 N N . ALA A 1 241 ? -0.346 1.540 13.556 1.00 57.00 241 ALA A N 1
ATOM 1839 C CA . ALA A 1 241 ? 0.658 1.328 14.587 1.00 57.00 241 ALA A CA 1
ATOM 1840 C C . ALA A 1 241 ? 0.047 0.632 15.818 1.00 57.00 241 ALA A C 1
ATOM 1842 O O . ALA A 1 241 ? 0.687 -0.269 16.367 1.00 57.00 241 ALA A O 1
ATOM 1843 N N . LEU A 1 242 ? -1.208 0.942 16.179 1.00 62.00 242 LEU A N 1
ATOM 1844 C CA . LEU A 1 242 ? -1.981 0.174 17.165 1.00 62.00 242 LEU A CA 1
ATOM 1845 C C . LEU A 1 242 ? -2.117 -1.293 16.764 1.00 62.00 242 LEU A C 1
ATOM 1847 O O . LEU A 1 242 ? -1.841 -2.178 17.578 1.00 62.00 242 LEU A O 1
ATOM 1851 N N . TRP A 1 243 ? -2.533 -1.554 15.524 1.00 56.19 243 TRP A N 1
ATOM 1852 C CA . TRP A 1 243 ? -2.699 -2.913 15.014 1.00 56.19 243 TRP A CA 1
ATOM 1853 C C . TRP A 1 243 ? -1.381 -3.699 15.065 1.00 56.19 243 TRP A C 1
ATOM 1855 O O . TRP A 1 243 ? -1.344 -4.815 15.589 1.00 56.19 243 TRP A O 1
ATOM 1865 N N . ARG A 1 244 ? -0.267 -3.100 14.620 1.00 54.91 244 ARG A N 1
ATOM 1866 C CA . ARG A 1 244 ? 1.056 -3.745 14.628 1.00 54.91 244 ARG A CA 1
ATOM 1867 C C . ARG A 1 244 ? 1.515 -4.078 16.044 1.00 54.91 244 ARG A C 1
ATOM 1869 O O . ARG A 1 244 ? 1.884 -5.217 16.317 1.00 54.91 244 ARG A O 1
ATOM 1876 N N . VAL A 1 245 ? 1.477 -3.110 16.960 1.00 58.78 245 VAL A N 1
ATOM 1877 C CA . VAL A 1 245 ? 1.885 -3.323 18.359 1.00 58.78 245 VAL A CA 1
ATOM 1878 C C . VAL A 1 245 ? 1.040 -4.422 19.007 1.00 58.78 245 VAL A C 1
ATOM 1880 O O . VAL A 1 245 ? 1.584 -5.306 19.667 1.00 58.78 245 VAL A O 1
ATOM 1883 N N . SER A 1 246 ? -0.265 -4.438 18.740 1.00 58.72 246 SER A N 1
ATOM 1884 C CA . SER A 1 246 ? -1.178 -5.459 19.266 1.00 58.72 246 SER A CA 1
ATOM 1885 C C . SER A 1 246 ? -0.876 -6.862 18.738 1.00 58.72 246 SER A C 1
ATOM 1887 O O . SER A 1 246 ? -1.005 -7.829 19.485 1.00 58.72 246 SER A O 1
ATOM 1889 N N . ASN A 1 247 ? -0.428 -6.988 17.485 1.00 52.81 247 ASN A N 1
ATOM 1890 C CA . ASN A 1 247 ? -0.039 -8.265 16.879 1.00 52.81 247 ASN A CA 1
ATOM 1891 C C . ASN A 1 247 ? 1.382 -8.729 17.243 1.00 52.81 247 ASN A C 1
ATOM 1893 O O . ASN A 1 247 ? 1.670 -9.916 17.135 1.00 52.81 247 ASN A O 1
ATOM 1897 N N . THR A 1 248 ? 2.250 -7.831 17.724 1.00 52.16 248 THR A N 1
ATOM 1898 C CA . THR A 1 248 ? 3.644 -8.166 18.087 1.00 52.16 248 THR A CA 1
ATOM 1899 C C . THR A 1 248 ? 3.810 -8.503 19.578 1.00 52.16 248 THR A C 1
ATOM 1901 O O . TH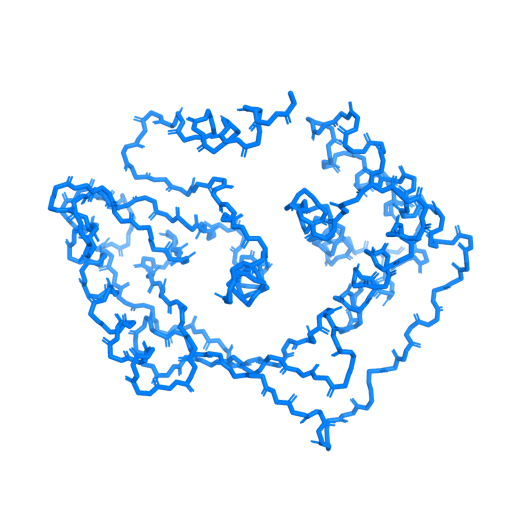R A 1 248 ? 4.786 -9.140 19.967 1.00 52.16 248 THR A O 1
ATOM 1904 N N . ILE A 1 249 ? 2.872 -8.094 20.440 1.00 51.31 249 ILE A N 1
ATOM 1905 C CA . ILE A 1 249 ? 2.901 -8.426 21.871 1.00 51.31 249 ILE A CA 1
ATOM 1906 C C . ILE A 1 249 ? 2.379 -9.858 22.079 1.00 51.31 249 ILE A C 1
ATOM 1908 O O . ILE A 1 249 ? 1.194 -10.149 21.877 1.00 51.31 249 ILE A O 1
ATOM 1912 N N . ILE A 1 250 ? 3.274 -10.748 22.517 1.00 38.09 250 ILE A N 1
ATOM 1913 C CA . ILE A 1 250 ? 2.918 -12.042 23.110 1.00 38.09 250 ILE A CA 1
ATOM 1914 C C . ILE A 1 250 ? 2.463 -11.755 24.542 1.00 38.09 250 ILE A C 1
ATOM 1916 O O . ILE A 1 250 ? 3.247 -11.273 25.359 1.00 38.09 250 ILE A O 1
ATOM 1920 N N . ILE A 1 251 ? 1.186 -12.002 24.829 1.00 38.69 251 ILE A N 1
ATOM 1921 C CA . ILE A 1 251 ? 0.682 -11.991 26.204 1.00 38.69 251 ILE A CA 1
ATOM 1922 C C . ILE A 1 251 ? 1.126 -13.322 26.814 1.00 38.69 251 ILE A C 1
ATOM 1924 O O . ILE A 1 251 ? 0.660 -14.371 26.367 1.00 38.69 251 ILE A O 1
ATOM 1928 N N . LEU A 1 252 ? 2.076 -13.263 27.748 1.00 31.69 252 LEU A N 1
ATOM 1929 C CA . LEU A 1 252 ? 2.397 -14.370 28.651 1.00 31.69 252 LEU A CA 1
ATOM 1930 C C . LEU A 1 252 ? 1.360 -14.431 29.775 1.00 31.69 252 LEU A C 1
ATOM 1932 O O . LEU A 1 252 ? 0.966 -13.341 30.253 1.00 31.69 252 LEU A O 1
#

Radius of gyration: 18.8 Å; chains: 1; bounding box: 46×43×49 Å

pLDDT: mean 70.87, std 20.29, range [24.14, 98.44]

Organism: NCBI:txid2303333